Protein AF-A0AAD7N1A1-F1 (afdb_monomer)

Organism: NCBI:txid1033252

Structure (mmCIF, N/CA/C/O backbone):
data_AF-A0AAD7N1A1-F1
#
_entry.id   AF-A0AAD7N1A1-F1
#
loop_
_atom_site.group_PDB
_atom_site.id
_atom_site.type_symbol
_atom_site.label_atom_id
_atom_site.label_alt_id
_atom_site.label_comp_id
_atom_site.label_asym_id
_atom_site.label_entity_id
_atom_site.label_seq_id
_atom_site.pdbx_PDB_ins_code
_atom_site.Cartn_x
_atom_site.Cartn_y
_atom_site.Cartn_z
_atom_site.occupancy
_atom_site.B_iso_or_equiv
_atom_site.auth_seq_id
_atom_site.auth_comp_id
_atom_site.auth_asym_id
_atom_site.auth_atom_id
_atom_site.pdbx_PDB_model_num
ATOM 1 N N . MET A 1 1 ? 34.973 -18.128 -6.294 1.00 37.12 1 MET A N 1
ATOM 2 C CA . MET A 1 1 ? 34.091 -17.312 -7.157 1.00 37.12 1 MET A CA 1
ATOM 3 C C . MET A 1 1 ? 32.644 -17.661 -6.846 1.00 37.12 1 MET A C 1
ATOM 5 O O . MET A 1 1 ? 32.194 -18.748 -7.180 1.00 37.12 1 MET A O 1
ATOM 9 N N . THR A 1 2 ? 31.940 -16.803 -6.115 1.00 32.69 2 THR A N 1
ATOM 10 C CA . THR A 1 2 ? 30.536 -17.004 -5.730 1.00 32.69 2 THR A CA 1
ATOM 11 C C . THR A 1 2 ? 29.623 -16.558 -6.872 1.00 32.69 2 THR A C 1
ATOM 13 O O . THR A 1 2 ? 29.600 -15.389 -7.247 1.00 32.69 2 THR A O 1
ATOM 16 N N . ARG A 1 3 ? 28.884 -17.503 -7.465 1.00 35.78 3 ARG A N 1
ATOM 17 C CA . ARG A 1 3 ? 27.949 -17.246 -8.569 1.00 35.78 3 ARG A CA 1
ATOM 18 C C . ARG A 1 3 ? 26.762 -16.434 -8.034 1.00 35.78 3 ARG A C 1
ATOM 20 O O . ARG A 1 3 ? 25.975 -16.950 -7.243 1.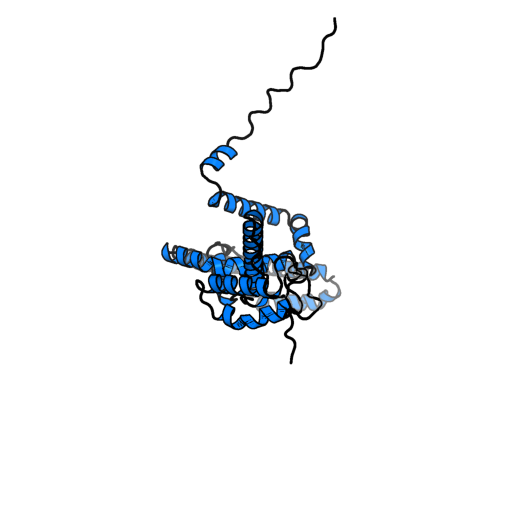00 35.78 3 ARG A O 1
ATOM 27 N N . ALA A 1 4 ? 26.651 -15.166 -8.429 1.00 43.09 4 ALA A N 1
ATOM 28 C CA . ALA A 1 4 ? 25.532 -14.308 -8.047 1.00 43.09 4 ALA A CA 1
ATOM 29 C C . ALA A 1 4 ? 24.197 -14.945 -8.482 1.00 43.09 4 ALA A C 1
ATOM 31 O O . ALA A 1 4 ? 24.043 -15.356 -9.637 1.00 43.09 4 ALA A O 1
ATOM 32 N N . LYS A 1 5 ? 23.236 -15.056 -7.553 1.00 43.16 5 LYS A N 1
ATOM 33 C CA . LYS A 1 5 ? 21.883 -15.549 -7.852 1.00 43.16 5 LYS A CA 1
ATOM 34 C C . LYS A 1 5 ? 21.223 -14.605 -8.863 1.00 43.16 5 LYS A C 1
ATOM 36 O O . LYS A 1 5 ? 21.176 -13.397 -8.648 1.00 43.16 5 LYS A O 1
ATOM 41 N N . LYS A 1 6 ? 20.746 -15.159 -9.981 1.00 53.53 6 LYS A N 1
ATOM 42 C CA . LYS A 1 6 ? 20.049 -14.412 -11.035 1.00 53.53 6 LYS A CA 1
ATOM 43 C C . LYS A 1 6 ? 18.627 -14.092 -10.553 1.00 53.53 6 LYS A C 1
ATOM 45 O O . LYS A 1 6 ? 17.808 -14.999 -10.478 1.00 53.53 6 LYS A O 1
ATOM 50 N N . ASN A 1 7 ? 18.342 -12.824 -10.257 1.00 50.97 7 ASN A N 1
ATOM 51 C CA . ASN A 1 7 ? 16.975 -12.314 -10.100 1.00 50.97 7 ASN A CA 1
ATOM 52 C C . ASN A 1 7 ? 16.366 -12.130 -11.496 1.00 50.97 7 ASN A C 1
ATOM 54 O O . ASN A 1 7 ? 16.382 -11.030 -12.038 1.00 50.97 7 ASN A O 1
ATOM 58 N N . ILE A 1 8 ? 15.930 -13.219 -12.122 1.00 55.84 8 ILE A N 1
ATOM 59 C CA . ILE A 1 8 ? 15.095 -13.155 -13.325 1.00 55.84 8 ILE A CA 1
ATOM 60 C C . ILE A 1 8 ? 13.692 -13.562 -12.867 1.00 55.84 8 ILE A C 1
ATOM 62 O O . ILE A 1 8 ? 13.585 -14.619 -12.237 1.00 55.84 8 ILE A O 1
ATOM 66 N N . PRO A 1 9 ? 12.650 -12.751 -13.125 1.00 52.12 9 PRO A N 1
ATOM 67 C CA . PRO A 1 9 ? 11.276 -13.114 -12.802 1.00 52.12 9 PRO A CA 1
ATOM 68 C C . PRO A 1 9 ? 10.938 -14.514 -13.343 1.00 52.12 9 PRO A C 1
ATOM 70 O O . PRO A 1 9 ? 11.385 -14.861 -14.445 1.00 52.12 9 PRO A O 1
ATOM 73 N N . PRO A 1 10 ? 10.181 -15.337 -12.600 1.00 46.78 10 PRO A N 1
ATOM 74 C CA . PRO A 1 10 ? 9.786 -16.657 -13.073 1.00 46.78 10 PRO A CA 1
ATOM 75 C C . PRO A 1 10 ? 9.062 -16.543 -14.428 1.00 46.78 10 PRO A C 1
ATOM 77 O O . PRO A 1 10 ? 8.081 -15.820 -14.549 1.00 46.78 10 PRO A O 1
ATOM 80 N N . GLY A 1 11 ? 9.559 -17.237 -15.459 1.00 58.97 11 GLY A N 1
ATOM 81 C CA . GLY A 1 11 ? 8.874 -17.396 -16.753 1.00 58.97 11 GLY A CA 1
ATOM 82 C C . GLY A 1 11 ? 9.490 -16.673 -17.958 1.00 58.97 11 GLY A C 1
ATOM 83 O O . GLY A 1 11 ? 9.360 -17.174 -19.076 1.00 58.97 11 GLY A O 1
ATOM 84 N N . GLN A 1 12 ? 10.226 -15.568 -17.784 1.00 66.75 12 GLN A N 1
ATOM 85 C CA . GLN A 1 12 ? 10.838 -14.877 -18.927 1.00 66.75 12 GLN A CA 1
ATOM 86 C C . GLN A 1 12 ? 12.220 -15.463 -19.255 1.00 66.75 12 GLN A C 1
ATOM 88 O O . GLN A 1 12 ? 13.179 -15.333 -18.491 1.00 66.75 12 GLN A O 1
ATOM 93 N N . LYS A 1 13 ? 12.344 -16.120 -20.415 1.00 78.56 13 LYS A N 1
ATOM 94 C CA . LYS A 1 13 ? 13.646 -16.584 -20.917 1.00 78.56 13 LYS A CA 1
ATOM 95 C C . LYS A 1 13 ? 14.487 -15.365 -21.302 1.00 78.56 13 LYS A C 1
ATOM 97 O O . LYS A 1 13 ? 14.040 -14.524 -22.074 1.00 78.56 13 LYS A O 1
ATOM 102 N N . SER A 1 14 ? 15.696 -15.265 -20.752 1.00 85.00 14 SER A N 1
ATOM 103 C CA . SER A 1 14 ? 16.628 -14.192 -21.110 1.00 85.00 14 SER A CA 1
ATOM 104 C C . SER A 1 14 ? 17.033 -14.317 -22.580 1.00 85.00 14 SER A C 1
ATOM 106 O O . SER A 1 14 ? 17.410 -15.405 -23.010 1.00 85.00 14 SER A O 1
ATOM 108 N N . ASP A 1 15 ? 16.996 -13.204 -23.320 1.00 87.88 15 ASP A N 1
ATOM 109 C CA . ASP A 1 15 ? 17.440 -13.142 -24.722 1.00 87.88 15 ASP A CA 1
ATOM 110 C C . ASP A 1 15 ? 18.911 -13.539 -24.900 1.00 87.88 15 ASP A C 1
ATOM 112 O O . ASP A 1 15 ? 19.291 -13.994 -25.973 1.00 87.88 15 ASP A O 1
ATOM 116 N N . PHE A 1 16 ? 19.729 -13.374 -23.857 1.00 92.62 16 PHE A N 1
ATOM 117 C CA . PHE A 1 16 ? 21.147 -13.713 -23.866 1.00 92.62 16 PHE A CA 1
ATOM 118 C C . PHE A 1 16 ? 21.437 -14.721 -22.757 1.00 92.62 16 PHE A C 1
ATOM 120 O O . PHE A 1 16 ? 21.180 -14.471 -21.574 1.00 92.62 16 PHE A O 1
ATOM 127 N N . THR A 1 17 ? 21.993 -15.871 -23.131 1.00 90.62 17 THR A N 1
ATOM 128 C CA . THR A 1 17 ? 22.393 -16.927 -22.193 1.00 90.62 17 THR A CA 1
ATOM 129 C C . THR A 1 17 ? 23.857 -17.322 -22.414 1.00 90.62 17 THR A C 1
ATOM 131 O O . THR A 1 17 ? 24.508 -16.788 -23.310 1.00 90.62 17 THR A O 1
ATOM 134 N N . GLY A 1 18 ? 24.396 -18.179 -21.539 1.00 90.69 18 GLY A N 1
ATOM 135 C CA . GLY A 1 18 ? 25.755 -18.722 -21.660 1.00 90.69 18 GLY A CA 1
ATOM 136 C C . GLY A 1 18 ? 26.854 -17.665 -21.828 1.00 90.69 18 GLY A C 1
ATOM 137 O O . GLY A 1 18 ? 26.857 -16.655 -21.123 1.00 90.69 18 GLY A O 1
ATOM 138 N N . GLU A 1 19 ? 27.762 -17.909 -22.776 1.00 91.06 19 GLU A N 1
ATOM 139 C CA . GLU A 1 19 ? 28.934 -17.065 -23.052 1.00 91.06 19 GLU A CA 1
ATOM 140 C C . GLU A 1 19 ? 28.540 -15.645 -23.479 1.00 91.06 19 GLU A C 1
ATOM 142 O O . GLU A 1 19 ? 29.168 -14.679 -23.058 1.00 91.06 19 GLU A O 1
ATOM 147 N N . LYS A 1 20 ? 27.463 -15.486 -24.264 1.00 92.25 20 LYS A N 1
ATOM 148 C CA . LYS A 1 20 ? 26.976 -14.159 -24.682 1.00 92.25 20 LYS A CA 1
ATOM 149 C C . LYS A 1 20 ? 26.615 -13.301 -23.473 1.00 92.25 20 LYS A C 1
ATOM 151 O O . LYS A 1 20 ? 26.949 -12.122 -23.433 1.00 92.25 20 LYS A O 1
ATOM 156 N N . ALA A 1 21 ? 25.952 -13.891 -22.478 1.00 93.19 21 ALA A N 1
ATOM 157 C CA . ALA A 1 21 ? 25.613 -13.188 -21.245 1.00 93.19 21 ALA A CA 1
ATOM 158 C C . ALA A 1 21 ? 26.865 -12.817 -20.432 1.00 93.19 21 ALA A C 1
ATOM 160 O O . ALA A 1 21 ? 26.922 -11.720 -19.889 1.00 93.19 21 ALA A O 1
ATOM 161 N N . GLU A 1 22 ? 27.867 -13.696 -20.370 1.00 92.75 22 GLU A N 1
ATOM 162 C CA . GLU A 1 22 ? 29.140 -13.427 -19.680 1.00 92.75 22 GLU A CA 1
ATOM 163 C C . GLU A 1 22 ? 29.957 -12.336 -20.386 1.00 92.75 22 GLU A C 1
ATOM 165 O O . GLU A 1 22 ? 30.517 -11.452 -19.739 1.00 92.75 22 GLU A O 1
ATOM 170 N N . TRP A 1 23 ? 29.961 -12.339 -21.720 1.00 94.31 23 TRP A N 1
ATOM 171 C CA . TRP A 1 23 ? 30.579 -11.294 -22.528 1.00 94.31 23 TRP A CA 1
ATOM 172 C C . TRP A 1 23 ? 29.895 -9.945 -22.307 1.00 94.31 23 TRP A C 1
ATOM 174 O O . TRP A 1 23 ? 30.571 -8.951 -22.058 1.00 94.31 23 TRP A O 1
ATOM 184 N N . LEU A 1 24 ? 28.560 -9.904 -22.305 1.00 95.56 24 LEU A N 1
ATOM 185 C CA . LEU A 1 24 ? 27.804 -8.695 -21.968 1.00 95.56 24 LEU A CA 1
ATOM 186 C C . LEU A 1 24 ? 28.043 -8.246 -20.517 1.00 95.56 24 LEU A C 1
ATOM 188 O O . LEU A 1 24 ? 28.166 -7.048 -20.255 1.00 95.56 24 LEU A O 1
ATOM 192 N N . ASP A 1 25 ? 28.181 -9.177 -19.572 1.00 95.00 25 ASP A N 1
ATOM 193 C CA . ASP A 1 25 ? 28.513 -8.854 -18.179 1.00 95.00 25 ASP A CA 1
ATOM 194 C C . ASP A 1 25 ? 29.864 -8.103 -18.071 1.00 95.00 25 ASP A C 1
ATOM 196 O O . ASP A 1 25 ? 30.021 -7.279 -17.172 1.00 95.00 25 ASP A O 1
ATOM 200 N N . SER A 1 26 ? 30.801 -8.278 -19.016 1.00 95.81 26 SER A N 1
ATOM 201 C CA . SER A 1 26 ? 32.075 -7.535 -19.032 1.00 95.81 26 SER A CA 1
ATOM 202 C C . SER A 1 26 ? 31.946 -6.031 -19.326 1.00 95.81 26 SER A C 1
ATOM 204 O O . SER A 1 26 ? 32.815 -5.262 -18.927 1.00 95.81 26 SER A O 1
ATOM 206 N N . PHE A 1 27 ? 30.848 -5.588 -19.951 1.00 96.25 27 PHE A N 1
ATOM 207 C CA . PHE A 1 27 ? 30.575 -4.163 -20.223 1.00 96.25 27 PHE A CA 1
ATOM 208 C C . PHE A 1 27 ? 29.688 -3.515 -19.157 1.00 96.25 27 PHE A C 1
ATOM 210 O O . PHE A 1 27 ? 29.249 -2.374 -19.308 1.00 96.25 27 PHE A O 1
ATOM 217 N N . LYS A 1 28 ? 29.376 -4.245 -18.082 1.00 94.50 28 LYS A N 1
ATOM 218 C CA . LYS A 1 28 ? 28.485 -3.776 -17.021 1.00 94.50 28 LYS A CA 1
ATOM 219 C C . LYS A 1 28 ? 28.925 -2.422 -16.464 1.00 94.50 28 LYS A C 1
ATOM 221 O O . LYS A 1 28 ? 28.092 -1.528 -16.356 1.00 94.50 28 LYS A O 1
ATOM 226 N N . ASP A 1 29 ? 30.197 -2.274 -16.108 1.00 93.81 29 ASP A N 1
ATOM 227 C CA . ASP A 1 29 ? 30.678 -1.059 -15.444 1.00 93.81 29 ASP A CA 1
ATOM 228 C C . ASP A 1 29 ? 30.671 0.146 -16.398 1.00 93.81 29 ASP A C 1
ATOM 230 O O . ASP A 1 29 ? 30.311 1.244 -15.984 1.00 93.81 29 ASP A O 1
ATOM 234 N N . THR A 1 30 ? 30.934 -0.073 -17.693 1.00 94.62 30 THR A N 1
ATOM 235 C CA . THR A 1 30 ? 30.772 0.944 -18.745 1.00 94.62 30 THR A CA 1
ATOM 236 C C . THR A 1 30 ? 29.324 1.422 -18.834 1.00 94.62 30 THR A C 1
ATOM 238 O O . THR A 1 30 ? 29.059 2.618 -18.774 1.00 94.62 30 THR A O 1
ATOM 241 N N . ILE A 1 31 ? 28.364 0.493 -18.902 1.00 94.31 31 ILE A N 1
ATOM 242 C CA . ILE A 1 31 ? 26.939 0.832 -19.019 1.00 94.31 31 ILE A CA 1
ATOM 243 C C . ILE A 1 31 ? 26.389 1.494 -17.753 1.00 94.31 31 ILE A C 1
ATOM 245 O O . ILE A 1 31 ? 25.536 2.373 -17.849 1.00 94.31 31 ILE A O 1
ATOM 249 N N . LEU A 1 32 ? 26.844 1.079 -16.570 1.00 88.56 32 LEU A N 1
ATOM 250 C CA . LEU A 1 32 ? 26.414 1.681 -15.305 1.00 88.56 32 LEU A CA 1
ATOM 251 C C . LEU A 1 32 ? 27.074 3.038 -15.030 1.00 88.56 32 LEU A C 1
ATOM 253 O O . LEU A 1 32 ? 26.495 3.831 -14.290 1.00 88.56 32 LEU A O 1
ATOM 257 N N . GLY A 1 33 ? 28.257 3.291 -15.594 1.00 89.81 33 GLY A N 1
ATOM 258 C CA . GLY A 1 33 ? 28.965 4.566 -15.482 1.00 89.81 33 GLY A CA 1
ATOM 259 C C . GLY A 1 33 ? 28.542 5.618 -16.510 1.00 89.81 33 GLY A C 1
ATOM 260 O O . GLY A 1 33 ? 28.747 6.803 -16.263 1.00 89.81 33 GLY A O 1
ATOM 261 N N . ALA A 1 34 ? 27.948 5.209 -17.635 1.00 91.75 34 ALA A N 1
ATOM 262 C CA . ALA A 1 34 ? 27.549 6.112 -18.711 1.00 91.75 34 ALA A CA 1
ATOM 263 C C . ALA A 1 34 ? 26.391 7.044 -18.310 1.00 91.75 34 ALA A C 1
ATOM 265 O O . ALA A 1 34 ? 25.398 6.621 -17.705 1.00 91.75 34 ALA A O 1
ATOM 266 N N . GLY A 1 35 ? 26.484 8.313 -18.717 1.00 87.75 35 GLY A N 1
ATOM 267 C CA . GLY A 1 35 ? 25.387 9.272 -18.590 1.00 87.75 35 GLY A CA 1
ATOM 268 C C . GLY A 1 35 ? 24.168 8.904 -19.449 1.00 87.75 35 GLY A C 1
ATOM 269 O O . GLY A 1 35 ? 24.235 8.060 -20.347 1.00 87.75 35 GLY A O 1
ATOM 270 N N . ARG A 1 36 ? 23.025 9.570 -19.209 1.00 81.00 36 ARG A N 1
ATOM 271 C CA . ARG A 1 36 ? 21.768 9.326 -19.952 1.00 81.00 36 ARG A CA 1
ATOM 272 C C . ARG A 1 36 ? 21.941 9.509 -21.468 1.00 81.00 36 ARG A C 1
ATOM 274 O O . ARG A 1 36 ? 21.336 8.756 -22.228 1.00 81.00 36 ARG A O 1
ATOM 281 N N . ASP A 1 37 ? 22.780 10.452 -21.889 1.00 85.81 37 ASP A N 1
ATOM 282 C CA . ASP A 1 37 ? 23.014 10.751 -23.308 1.00 85.81 37 ASP A CA 1
ATOM 283 C C . ASP A 1 37 ? 24.040 9.801 -23.948 1.00 85.81 37 ASP A C 1
ATOM 285 O O . ASP A 1 37 ? 23.905 9.404 -25.107 1.00 85.81 37 ASP A O 1
ATOM 289 N N . GLU A 1 38 ? 25.024 9.354 -23.168 1.00 92.81 38 GLU A N 1
ATOM 290 C CA . GLU A 1 38 ? 26.120 8.486 -23.613 1.00 92.81 38 GLU A CA 1
ATOM 291 C C . GLU A 1 38 ? 25.685 7.023 -23.739 1.00 92.81 38 GLU A C 1
ATOM 293 O O . GLU A 1 38 ? 26.133 6.310 -24.637 1.00 92.81 38 GLU A O 1
ATOM 298 N N . ILE A 1 39 ? 24.740 6.575 -22.903 1.00 92.19 39 ILE A N 1
ATOM 299 C CA . ILE A 1 39 ? 24.310 5.170 -22.853 1.00 92.19 39 ILE A CA 1
ATOM 300 C C . ILE A 1 39 ? 23.807 4.654 -24.212 1.00 92.19 39 ILE A C 1
ATOM 302 O O . ILE A 1 39 ? 23.931 3.472 -24.535 1.00 92.19 39 ILE A O 1
ATOM 306 N N . ARG A 1 40 ? 23.249 5.540 -25.050 1.00 92.25 40 ARG A N 1
ATOM 307 C CA . ARG A 1 40 ? 22.789 5.192 -26.400 1.00 92.25 40 ARG A CA 1
ATOM 308 C C . ARG A 1 40 ? 23.956 4.908 -27.347 1.00 92.25 40 ARG A C 1
ATOM 310 O O . ARG A 1 40 ? 23.839 4.006 -28.185 1.00 92.25 40 ARG A O 1
ATOM 317 N N . ALA A 1 41 ? 25.042 5.670 -27.235 1.00 94.62 41 ALA A N 1
ATOM 318 C CA . ALA A 1 41 ? 26.260 5.444 -28.003 1.00 94.62 41 ALA A CA 1
ATOM 319 C C . ALA A 1 41 ? 26.918 4.128 -27.570 1.00 94.62 41 ALA A C 1
ATOM 321 O O . ALA A 1 41 ? 27.221 3.299 -28.426 1.00 94.62 41 ALA A O 1
ATOM 322 N N . GLU A 1 42 ? 26.984 3.870 -26.263 1.00 95.81 42 GLU A N 1
ATOM 323 C CA . GLU A 1 42 ? 27.524 2.622 -25.712 1.00 95.81 42 GLU A CA 1
ATOM 324 C C . GLU A 1 42 ? 26.759 1.385 -26.196 1.00 95.81 42 GLU A C 1
ATOM 326 O O . GLU A 1 42 ? 27.358 0.428 -26.683 1.00 95.81 42 GLU A O 1
ATOM 331 N N . TYR A 1 43 ? 25.419 1.401 -26.178 1.00 95.56 43 TYR A N 1
ATOM 332 C CA . TYR A 1 43 ? 24.654 0.279 -26.738 1.00 95.56 43 TYR A CA 1
ATOM 333 C C . TYR A 1 43 ? 24.900 0.075 -28.235 1.00 95.56 43 TYR A C 1
ATOM 335 O O . TYR A 1 43 ? 24.799 -1.050 -28.722 1.00 95.56 43 TYR A O 1
ATOM 343 N N . THR A 1 44 ? 25.198 1.148 -28.969 1.00 95.12 44 THR A N 1
ATOM 344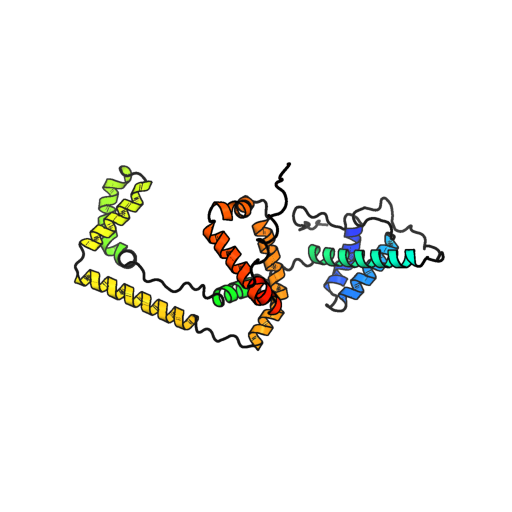 C CA . THR A 1 44 ? 25.520 1.062 -30.397 1.00 95.12 44 THR A CA 1
ATOM 345 C C . THR A 1 44 ? 26.900 0.433 -30.601 1.00 95.12 44 THR A C 1
ATOM 347 O O . THR A 1 44 ? 27.034 -0.459 -31.438 1.00 95.12 44 THR A O 1
ATOM 350 N N . ASP A 1 45 ? 27.899 0.819 -29.803 1.00 96.12 45 ASP A N 1
ATOM 351 C CA . ASP A 1 45 ? 29.234 0.213 -29.838 1.00 96.12 45 ASP A CA 1
ATOM 352 C C . ASP A 1 45 ? 29.196 -1.273 -29.450 1.00 96.12 45 ASP A C 1
ATOM 354 O O . ASP A 1 45 ? 29.683 -2.127 -30.193 1.00 96.12 45 ASP A O 1
ATOM 358 N N . ILE A 1 46 ? 28.517 -1.615 -28.350 1.00 95.81 46 ILE A N 1
ATOM 359 C CA . ILE A 1 46 ? 28.352 -3.009 -27.913 1.00 95.81 46 ILE A CA 1
ATOM 360 C C . ILE A 1 46 ? 27.625 -3.830 -28.980 1.00 95.81 46 ILE A C 1
ATOM 362 O O . ILE A 1 46 ? 28.045 -4.950 -29.267 1.00 95.81 46 ILE A O 1
ATOM 366 N N . ALA A 1 47 ? 26.577 -3.292 -29.614 1.00 95.31 47 ALA A N 1
ATOM 367 C CA . ALA A 1 47 ? 25.885 -3.980 -30.704 1.00 95.31 47 ALA A CA 1
ATOM 368 C C . ALA A 1 47 ? 26.822 -4.258 -31.892 1.00 95.31 47 ALA A C 1
ATOM 370 O O . ALA A 1 47 ? 26.816 -5.366 -32.431 1.00 95.31 47 ALA A O 1
ATOM 371 N N . ASN A 1 48 ? 27.670 -3.296 -32.270 1.00 93.56 48 ASN A N 1
ATOM 372 C CA . ASN A 1 48 ? 28.654 -3.484 -33.337 1.00 93.56 48 ASN A CA 1
ATOM 373 C C . ASN A 1 48 ? 29.683 -4.563 -32.973 1.00 93.56 48 ASN A C 1
ATOM 375 O O . ASN A 1 48 ? 29.944 -5.458 -33.775 1.00 93.56 48 ASN A O 1
ATOM 379 N N . ARG A 1 49 ? 30.225 -4.533 -31.749 1.00 94.31 49 ARG A N 1
ATOM 380 C CA . ARG A 1 49 ? 31.173 -5.551 -31.262 1.00 94.31 49 ARG A CA 1
ATOM 381 C C . ARG A 1 49 ? 30.541 -6.935 -31.157 1.00 94.31 49 ARG A C 1
ATOM 383 O O . ARG A 1 49 ? 31.192 -7.927 -31.471 1.00 94.31 49 ARG A O 1
ATOM 390 N N . PHE A 1 50 ? 29.276 -7.006 -30.752 1.00 93.44 50 PHE A N 1
ATOM 391 C CA . PHE A 1 50 ? 28.528 -8.255 -30.679 1.00 93.44 50 PHE A CA 1
ATOM 392 C C . PHE A 1 50 ? 28.381 -8.872 -32.071 1.00 93.44 50 PHE A C 1
ATOM 394 O O . PHE A 1 50 ? 28.675 -10.047 -32.252 1.00 93.44 50 PHE A O 1
ATOM 401 N N . VAL A 1 51 ? 27.992 -8.074 -33.067 1.00 92.00 51 VAL A N 1
ATOM 402 C CA . VAL A 1 51 ? 27.889 -8.516 -34.465 1.00 92.00 51 VAL A CA 1
ATOM 403 C C . VAL A 1 51 ? 29.248 -8.937 -35.027 1.00 92.00 51 VAL A C 1
ATOM 405 O O . VAL A 1 51 ? 29.327 -9.929 -35.743 1.00 92.00 51 VAL A O 1
ATOM 408 N N . LEU A 1 52 ? 30.328 -8.227 -34.689 1.00 89.19 52 LEU A N 1
ATOM 409 C CA . LEU A 1 52 ? 31.682 -8.617 -35.096 1.00 89.19 52 LEU A CA 1
ATOM 410 C C . LEU A 1 52 ? 32.098 -9.967 -34.495 1.00 89.19 52 LEU A C 1
ATOM 412 O O . LEU A 1 52 ? 32.729 -10.767 -35.178 1.00 89.19 52 LEU A O 1
ATOM 416 N N . ARG A 1 53 ? 31.734 -10.231 -33.235 1.00 89.38 53 ARG A N 1
ATOM 417 C CA . ARG A 1 53 ? 32.090 -11.469 -32.527 1.00 89.38 53 ARG A CA 1
ATOM 418 C C . ARG A 1 53 ? 31.217 -12.660 -32.926 1.00 89.38 53 ARG A C 1
ATOM 420 O O . ARG A 1 53 ? 31.727 -13.762 -33.084 1.00 89.38 53 ARG A O 1
ATOM 427 N N . TYR A 1 54 ? 29.911 -12.453 -33.070 1.00 89.44 54 TYR A N 1
ATOM 428 C CA . TYR A 1 54 ? 28.922 -13.530 -33.204 1.00 89.44 54 TYR A CA 1
ATOM 429 C C . TYR A 1 54 ? 28.251 -13.606 -34.584 1.00 89.44 54 TYR A C 1
ATOM 431 O O . TYR A 1 54 ? 27.531 -14.566 -34.851 1.00 89.44 54 TYR A O 1
ATOM 439 N N . GLY A 1 55 ? 28.489 -12.633 -35.466 1.00 89.94 55 GLY A N 1
ATOM 440 C CA . GLY A 1 55 ? 27.857 -12.539 -36.783 1.00 89.94 55 GLY A CA 1
ATOM 441 C C . GLY A 1 55 ? 26.449 -11.932 -36.755 1.00 89.94 55 GLY A C 1
ATOM 442 O O . GLY A 1 55 ? 25.915 -11.582 -35.701 1.00 89.94 55 GLY A O 1
ATOM 443 N N . TYR A 1 56 ? 25.847 -11.791 -37.941 1.00 89.06 56 TYR A N 1
ATOM 444 C CA . TYR A 1 56 ? 24.476 -11.279 -38.109 1.00 89.06 56 TYR A CA 1
ATOM 445 C C . TYR A 1 56 ? 23.408 -12.373 -37.993 1.00 89.06 56 TYR A C 1
ATOM 447 O O . TYR A 1 56 ? 22.279 -12.077 -37.615 1.00 89.06 56 TYR A O 1
ATOM 455 N N . ASP A 1 57 ? 23.756 -13.621 -38.316 1.00 86.25 57 ASP A N 1
ATOM 456 C CA . ASP A 1 57 ? 22.770 -14.685 -38.547 1.00 86.25 57 ASP A CA 1
ATOM 457 C C . ASP A 1 57 ? 22.519 -15.572 -37.321 1.00 86.25 57 ASP A C 1
ATOM 459 O O . ASP A 1 57 ? 21.606 -16.395 -37.327 1.00 86.25 57 ASP A O 1
ATOM 463 N N . LEU A 1 58 ? 23.307 -15.414 -36.254 1.00 83.75 58 LEU A N 1
ATOM 464 C CA . LEU A 1 58 ? 23.163 -16.229 -35.056 1.00 83.75 58 LEU A CA 1
ATOM 465 C C . LEU A 1 58 ? 22.010 -15.709 -34.176 1.00 83.75 58 LEU A C 1
ATOM 467 O O . LEU A 1 58 ? 22.093 -14.578 -33.681 1.00 83.75 58 LEU A O 1
ATOM 471 N N . PRO A 1 59 ? 20.978 -16.525 -33.881 1.00 84.25 59 PRO A N 1
ATOM 472 C CA . PRO A 1 59 ? 19.897 -16.121 -32.989 1.00 84.25 59 PRO A CA 1
ATOM 473 C C . PRO A 1 59 ? 20.420 -15.707 -31.609 1.00 84.25 59 PRO A C 1
ATOM 475 O O . PRO A 1 59 ? 21.367 -16.288 -31.075 1.00 84.25 59 PRO A O 1
ATOM 478 N N . PHE A 1 60 ? 19.801 -14.694 -30.998 1.00 84.00 60 PHE A N 1
ATOM 479 C CA . PHE A 1 60 ? 20.285 -14.119 -29.735 1.00 84.00 60 PHE A CA 1
ATOM 480 C C . PHE A 1 60 ? 20.353 -15.147 -28.592 1.00 84.00 60 PHE A C 1
ATOM 482 O O . PHE A 1 60 ? 21.338 -15.158 -27.852 1.00 84.00 60 PHE A O 1
ATOM 489 N N . SER A 1 61 ? 19.369 -16.053 -28.530 1.00 83.38 61 SER A N 1
ATOM 490 C CA . SER A 1 61 ? 19.228 -17.097 -27.507 1.00 83.38 61 SER A CA 1
ATOM 491 C C . SER A 1 61 ? 20.262 -18.213 -27.594 1.00 83.38 61 SER A C 1
ATOM 493 O O . SER A 1 61 ? 20.522 -18.879 -26.588 1.00 83.38 61 SER A O 1
ATOM 495 N N . ASP A 1 62 ? 20.830 -18.429 -28.778 1.00 85.81 62 ASP A N 1
ATOM 496 C CA . ASP A 1 62 ? 21.589 -19.636 -29.076 1.00 85.81 62 ASP A CA 1
ATOM 497 C C . ASP A 1 62 ? 23.048 -19.452 -28.668 1.00 85.81 62 ASP A C 1
ATOM 499 O O . ASP A 1 62 ? 23.656 -18.405 -28.908 1.00 85.81 62 ASP A O 1
ATOM 503 N N . ASN A 1 63 ? 23.623 -20.469 -28.033 1.00 81.12 63 ASN A N 1
ATOM 504 C CA . ASN A 1 63 ? 25.036 -20.455 -27.672 1.00 81.12 63 ASN A CA 1
ATOM 505 C C . ASN A 1 63 ? 25.875 -20.912 -28.865 1.00 81.12 63 ASN A C 1
ATOM 507 O O . ASN A 1 63 ? 25.500 -21.850 -29.567 1.00 81.12 63 ASN A O 1
ATOM 511 N N . VAL A 1 64 ? 27.018 -20.260 -29.080 1.00 77.75 64 VAL A N 1
ATOM 512 C CA . VAL A 1 64 ? 27.995 -20.728 -30.066 1.00 77.75 64 VAL A CA 1
ATOM 513 C C . VAL A 1 64 ? 28.603 -22.026 -29.545 1.00 77.75 64 VAL A C 1
ATOM 515 O O . VAL A 1 64 ? 29.048 -22.094 -28.401 1.00 77.75 64 VAL A O 1
ATOM 518 N N . VAL A 1 65 ? 28.612 -23.065 -30.375 1.00 74.25 65 VAL A N 1
ATOM 519 C CA . VAL A 1 65 ? 29.351 -24.299 -30.093 1.00 74.25 65 VAL A CA 1
ATOM 520 C C . VAL A 1 65 ? 30.727 -24.156 -30.742 1.00 74.25 65 VAL A C 1
ATOM 522 O O . VAL A 1 65 ? 30.896 -24.483 -31.911 1.00 74.25 65 VAL A O 1
ATOM 525 N N . GLY A 1 66 ? 31.694 -23.602 -30.006 1.00 70.06 66 GLY A N 1
ATOM 526 C CA . GLY A 1 66 ? 33.068 -23.390 -30.480 1.00 70.06 66 GLY A CA 1
ATOM 527 C C . GLY A 1 66 ? 33.625 -22.016 -30.110 1.00 70.06 66 GLY A C 1
ATOM 528 O O . GLY A 1 66 ? 32.870 -21.134 -29.714 1.00 70.06 66 GLY A O 1
ATOM 529 N N . ASP A 1 67 ? 34.944 -21.848 -30.220 1.00 65.69 67 ASP A N 1
ATOM 530 C CA . ASP A 1 67 ? 35.625 -20.583 -29.928 1.00 65.69 67 ASP A CA 1
ATOM 531 C C . ASP A 1 67 ? 35.251 -19.516 -30.984 1.00 65.69 67 ASP A C 1
ATOM 533 O O . ASP A 1 67 ? 35.608 -19.663 -32.158 1.00 65.69 67 ASP A O 1
ATOM 537 N N . PRO A 1 68 ? 34.528 -18.442 -30.611 1.00 62.72 68 PRO A N 1
ATOM 538 C CA . PRO A 1 68 ? 34.077 -17.415 -31.549 1.00 62.72 68 PRO A CA 1
ATOM 539 C C . PRO A 1 68 ? 35.210 -16.511 -32.062 1.00 62.72 68 PRO A C 1
ATOM 541 O O . PRO A 1 68 ? 34.967 -15.664 -32.920 1.00 62.72 68 PRO A O 1
ATOM 544 N N . THR A 1 69 ? 36.450 -16.668 -31.580 1.00 59.78 69 THR A N 1
ATOM 545 C CA . THR A 1 69 ? 37.607 -15.885 -32.057 1.00 59.78 69 THR A CA 1
ATOM 546 C C . THR A 1 69 ? 38.018 -16.185 -33.505 1.00 59.78 69 THR A C 1
ATOM 548 O O . THR A 1 69 ? 38.884 -15.499 -34.046 1.00 59.78 69 THR A O 1
ATOM 551 N N . LEU A 1 70 ? 37.378 -17.158 -34.162 1.00 55.78 70 LEU A N 1
ATOM 552 C CA . LEU A 1 70 ? 37.752 -17.665 -35.485 1.00 55.78 70 LEU A CA 1
ATOM 553 C C . LEU A 1 70 ? 36.802 -17.280 -36.626 1.00 55.78 70 LEU A C 1
ATOM 555 O O . LEU A 1 70 ? 36.806 -17.953 -37.654 1.00 55.78 70 LEU A O 1
ATOM 559 N N . ASN A 1 71 ? 36.011 -16.210 -36.512 1.00 58.16 71 ASN A N 1
ATOM 560 C CA . ASN A 1 71 ? 35.366 -15.668 -37.710 1.00 58.16 71 ASN A CA 1
ATOM 561 C C . ASN A 1 71 ? 36.390 -14.828 -38.491 1.00 58.16 71 ASN A C 1
ATOM 563 O O . ASN A 1 71 ? 36.767 -13.750 -38.021 1.00 58.16 71 ASN A O 1
ATOM 567 N N . PRO A 1 72 ? 36.879 -15.295 -39.659 1.00 58.38 72 PRO A N 1
ATOM 568 C CA . PRO A 1 72 ? 37.797 -14.506 -40.464 1.00 58.38 72 PRO A CA 1
ATOM 569 C C . PRO A 1 72 ? 37.124 -13.181 -40.848 1.00 58.38 72 PRO A C 1
ATOM 571 O O . PRO A 1 72 ? 35.906 -13.157 -41.061 1.00 58.38 72 PRO A O 1
ATOM 574 N N . PRO A 1 73 ? 37.883 -12.074 -40.946 1.00 59.91 73 PRO A N 1
ATOM 575 C CA . PRO A 1 73 ? 37.341 -10.806 -41.409 1.00 59.91 73 PRO A CA 1
ATOM 576 C C . PRO A 1 73 ? 36.660 -11.036 -42.757 1.00 59.91 73 PRO A C 1
ATOM 578 O O . PRO A 1 73 ? 37.301 -11.440 -43.728 1.00 59.91 73 PRO A O 1
ATOM 581 N N . VAL A 1 74 ? 35.342 -10.834 -42.793 1.00 61.75 74 VAL A N 1
ATOM 582 C CA . VAL A 1 74 ? 34.546 -10.995 -44.008 1.00 61.75 74 VAL A CA 1
ATOM 583 C C . VAL A 1 74 ? 35.101 -10.017 -45.036 1.00 61.75 74 VAL A C 1
ATOM 585 O O . VAL A 1 74 ? 34.999 -8.801 -44.868 1.00 61.75 74 VAL A O 1
ATOM 588 N N . ILE A 1 75 ? 35.732 -10.555 -46.080 1.00 60.50 75 ILE A N 1
ATOM 589 C CA . ILE A 1 75 ? 36.205 -9.783 -47.228 1.00 60.50 75 ILE A CA 1
ATOM 590 C C . ILE A 1 75 ? 34.991 -9.010 -47.766 1.00 60.50 75 ILE A C 1
ATOM 592 O O . ILE A 1 75 ? 33.928 -9.620 -47.917 1.00 60.50 75 ILE A O 1
ATOM 596 N N . PRO A 1 76 ? 35.096 -7.693 -48.020 1.00 61.88 76 PRO A N 1
ATOM 597 C CA . PRO A 1 76 ? 33.971 -6.875 -48.457 1.00 61.88 76 PRO A CA 1
ATOM 598 C C . PRO A 1 76 ? 33.526 -7.287 -49.865 1.00 61.88 76 PRO A C 1
ATOM 600 O O . PRO A 1 76 ? 33.932 -6.710 -50.869 1.00 61.88 76 PRO A O 1
ATOM 603 N N . VAL A 1 77 ? 32.675 -8.307 -49.940 1.00 73.75 77 VAL A N 1
ATOM 604 C CA . VAL A 1 77 ? 31.829 -8.563 -51.102 1.00 73.75 77 VAL A CA 1
ATOM 605 C C . VAL A 1 77 ? 30.850 -7.397 -51.189 1.00 73.75 77 VAL A C 1
ATOM 607 O O . VAL A 1 77 ? 30.344 -6.949 -50.158 1.00 73.75 77 VAL A O 1
ATOM 610 N N . ALA A 1 78 ? 30.613 -6.879 -52.397 1.00 79.00 78 ALA A N 1
ATOM 611 C CA . ALA A 1 78 ? 29.654 -5.804 -52.624 1.00 79.00 78 ALA A CA 1
ATOM 612 C C . ALA A 1 78 ? 28.300 -6.182 -52.001 1.00 79.00 78 ALA A C 1
ATOM 614 O O . ALA A 1 78 ? 27.613 -7.088 -52.467 1.00 79.00 78 ALA A O 1
ATOM 615 N N . VAL A 1 79 ? 27.966 -5.521 -50.892 1.00 83.56 79 VAL A N 1
ATOM 616 C CA . VAL A 1 79 ? 26.746 -5.776 -50.127 1.00 83.56 79 VAL A CA 1
ATOM 617 C C . VAL A 1 79 ? 25.590 -5.130 -50.881 1.00 83.56 79 VAL A C 1
ATOM 619 O O . VAL A 1 79 ? 25.634 -3.927 -51.144 1.00 83.56 79 VAL A O 1
ATOM 622 N N . THR A 1 80 ? 24.577 -5.917 -51.237 1.00 92.94 80 THR A N 1
ATOM 623 C CA . THR A 1 80 ? 23.347 -5.408 -51.856 1.00 92.94 80 THR A CA 1
ATOM 624 C C . THR A 1 80 ? 22.633 -4.443 -50.904 1.00 92.94 80 THR A C 1
ATOM 626 O O . THR A 1 80 ? 22.782 -4.545 -49.685 1.00 92.94 80 THR A O 1
ATOM 629 N N . GLU A 1 81 ? 21.849 -3.499 -51.431 1.00 93.56 81 GLU A N 1
ATOM 630 C CA . GLU A 1 81 ? 21.069 -2.577 -50.584 1.00 93.56 81 GLU A CA 1
ATOM 631 C C . GLU A 1 81 ? 20.121 -3.334 -49.640 1.00 93.56 81 GLU A C 1
ATOM 633 O O . GLU A 1 81 ? 20.015 -2.990 -48.467 1.00 93.56 81 GLU A O 1
ATOM 638 N N . GLU A 1 82 ? 19.539 -4.442 -50.105 1.00 91.88 82 GLU A N 1
ATOM 639 C CA . GLU A 1 82 ? 18.700 -5.327 -49.286 1.00 91.88 82 GLU A CA 1
ATOM 640 C C . GLU A 1 82 ? 19.449 -5.878 -48.062 1.00 91.88 82 GLU A C 1
ATOM 642 O O . GLU A 1 82 ? 18.932 -5.863 -46.944 1.00 91.88 82 GLU A O 1
ATOM 647 N N . GLU A 1 83 ? 20.699 -6.315 -48.240 1.00 90.62 83 GLU A N 1
ATOM 648 C CA . GLU A 1 83 ? 21.514 -6.824 -47.137 1.00 90.62 83 GLU A CA 1
ATOM 649 C C . GLU A 1 83 ? 21.942 -5.697 -46.184 1.00 90.62 83 GLU A C 1
ATOM 651 O O . GLU A 1 83 ? 22.069 -5.928 -44.981 1.00 90.62 83 GLU A O 1
ATOM 656 N N . LYS A 1 84 ? 22.120 -4.458 -46.668 1.00 91.56 84 LYS A N 1
ATOM 657 C CA . LYS A 1 84 ? 22.357 -3.303 -45.784 1.00 91.56 84 LYS A CA 1
ATOM 658 C C . LYS A 1 84 ? 21.147 -3.037 -44.894 1.00 91.56 84 LYS A C 1
ATOM 660 O O . LYS A 1 84 ? 21.318 -2.961 -43.678 1.00 91.56 84 LYS A O 1
ATOM 665 N N . THR A 1 85 ? 19.946 -2.979 -45.471 1.00 94.12 85 THR A N 1
ATOM 666 C CA . THR A 1 85 ? 18.700 -2.784 -44.715 1.00 94.12 85 THR A CA 1
ATOM 667 C C . THR A 1 85 ? 18.503 -3.897 -43.687 1.00 94.12 85 THR A C 1
ATOM 669 O O . THR A 1 85 ? 18.294 -3.610 -42.508 1.00 94.12 85 THR A O 1
ATOM 672 N N . ARG A 1 86 ? 18.704 -5.165 -44.077 1.00 93.88 86 ARG A N 1
ATOM 673 C CA . ARG A 1 86 ? 18.638 -6.306 -43.147 1.00 93.88 86 ARG A CA 1
ATOM 674 C C . ARG A 1 86 ? 19.602 -6.141 -41.969 1.00 93.88 86 ARG A C 1
ATOM 676 O O . ARG A 1 86 ? 19.232 -6.353 -40.814 1.00 93.88 86 ARG A O 1
ATOM 683 N N . ARG A 1 87 ? 20.851 -5.738 -42.231 1.00 93.00 87 ARG A N 1
ATOM 684 C CA . ARG A 1 87 ? 21.864 -5.519 -41.182 1.00 93.00 87 ARG A CA 1
ATOM 685 C C . ARG A 1 87 ? 21.498 -4.370 -40.247 1.00 93.00 87 ARG A C 1
ATOM 687 O O . ARG A 1 87 ? 21.774 -4.458 -39.049 1.00 93.00 87 ARG A O 1
ATOM 694 N N . GLU A 1 88 ? 20.892 -3.307 -40.762 1.00 93.38 88 GLU A N 1
ATOM 695 C CA . GLU A 1 88 ? 20.413 -2.182 -39.954 1.00 93.38 88 GLU A CA 1
ATOM 696 C 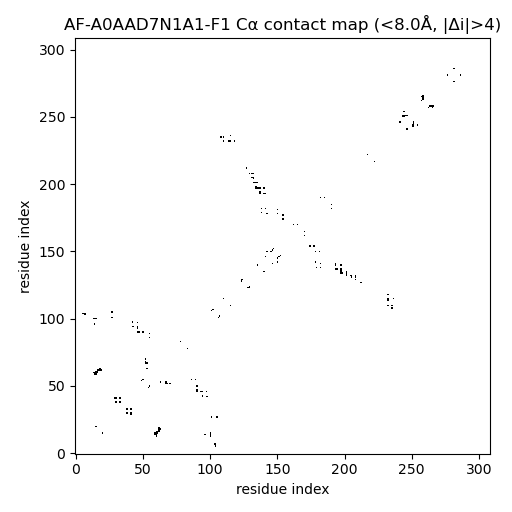C . GLU A 1 88 ? 19.269 -2.594 -39.022 1.00 93.38 88 GLU A C 1
ATOM 698 O O . GLU A 1 88 ? 19.315 -2.283 -37.829 1.00 93.38 88 GLU A O 1
ATOM 703 N N . GLU A 1 89 ? 18.304 -3.372 -39.515 1.00 93.44 89 GLU A N 1
ATOM 704 C CA . GLU A 1 89 ? 17.199 -3.914 -38.714 1.00 93.44 89 GLU A CA 1
ATOM 705 C C . GLU A 1 89 ? 17.691 -4.857 -37.608 1.00 93.44 89 GLU A C 1
ATOM 707 O O . GLU A 1 89 ? 17.259 -4.755 -36.451 1.00 93.44 89 GLU A O 1
ATOM 712 N N . ILE A 1 90 ? 18.649 -5.736 -37.929 1.00 91.62 90 ILE A N 1
ATOM 713 C CA . ILE A 1 90 ? 19.277 -6.637 -36.952 1.00 91.62 90 ILE A CA 1
ATOM 714 C C . ILE A 1 90 ? 19.973 -5.826 -35.855 1.00 91.62 90 ILE A C 1
ATOM 716 O O . ILE A 1 90 ? 19.773 -6.099 -34.669 1.00 91.62 90 ILE A O 1
ATOM 720 N N . ARG A 1 91 ? 20.746 -4.791 -36.214 1.00 92.69 91 ARG A N 1
ATOM 721 C CA . ARG A 1 91 ? 21.410 -3.917 -35.229 1.00 92.69 91 ARG A CA 1
ATOM 722 C C . ARG A 1 91 ? 20.410 -3.144 -34.376 1.00 92.69 91 ARG A C 1
ATOM 724 O O . ARG A 1 91 ? 20.603 -3.042 -33.164 1.00 92.69 91 ARG A O 1
ATOM 731 N N . ALA A 1 92 ? 19.344 -2.616 -34.974 1.00 93.94 92 ALA A N 1
ATOM 732 C CA . ALA A 1 92 ? 18.299 -1.904 -34.246 1.00 93.94 92 ALA A CA 1
ATOM 733 C C . ALA A 1 92 ? 17.617 -2.822 -33.219 1.00 93.94 92 ALA A C 1
ATOM 735 O O . ALA A 1 92 ? 17.474 -2.446 -32.052 1.00 93.94 92 ALA A O 1
ATOM 736 N N . THR A 1 93 ? 17.279 -4.046 -33.630 1.00 93.69 93 THR A N 1
ATOM 737 C CA . THR A 1 93 ? 16.694 -5.078 -32.765 1.00 93.69 93 THR A CA 1
ATOM 738 C C . THR A 1 93 ? 17.650 -5.470 -31.640 1.00 93.69 93 THR A C 1
ATOM 740 O O . THR A 1 93 ? 17.255 -5.498 -30.472 1.00 93.69 93 THR A O 1
ATOM 743 N N . LEU A 1 94 ? 18.923 -5.710 -31.967 1.00 93.69 94 LEU A N 1
ATOM 744 C CA . LEU A 1 94 ? 19.961 -6.050 -30.996 1.00 93.69 94 LEU A CA 1
ATOM 745 C C . LEU A 1 94 ? 20.128 -4.944 -29.951 1.00 93.69 94 LEU A C 1
ATOM 747 O O . LEU A 1 94 ? 20.138 -5.234 -28.759 1.00 93.69 94 LEU A O 1
ATOM 751 N N . ARG A 1 95 ? 20.178 -3.675 -30.364 1.00 95.06 95 ARG A N 1
ATOM 752 C CA . ARG A 1 95 ? 20.275 -2.534 -29.442 1.00 95.06 95 ARG A CA 1
ATOM 753 C C . ARG A 1 95 ? 19.105 -2.493 -28.453 1.00 95.06 95 ARG A C 1
ATOM 755 O O . ARG A 1 95 ? 19.319 -2.264 -27.263 1.00 95.06 95 ARG A O 1
ATOM 762 N N . THR A 1 96 ? 17.882 -2.742 -28.922 1.00 93.44 96 THR A N 1
ATOM 763 C CA . THR A 1 96 ? 16.690 -2.808 -28.059 1.00 93.44 96 THR A CA 1
ATOM 764 C C . THR A 1 96 ? 16.792 -3.958 -27.058 1.00 93.44 96 THR A C 1
ATOM 766 O O . THR A 1 96 ? 16.587 -3.748 -25.861 1.00 93.44 96 THR A O 1
ATOM 769 N N . LYS A 1 97 ? 17.178 -5.156 -27.518 1.00 93.75 97 LYS A N 1
ATOM 770 C CA . LYS A 1 97 ? 17.371 -6.325 -26.646 1.00 93.75 97 LYS A CA 1
ATOM 771 C C . LYS A 1 97 ? 18.469 -6.103 -25.610 1.00 93.75 97 LYS A C 1
ATOM 773 O O . LYS A 1 97 ? 18.265 -6.427 -24.445 1.00 93.75 97 LYS A O 1
ATOM 778 N N . LEU A 1 98 ? 19.596 -5.505 -26.002 1.00 94.75 98 LEU A N 1
ATOM 779 C CA . LEU A 1 98 ? 20.678 -5.134 -25.087 1.00 94.75 98 LEU A CA 1
ATOM 780 C C . LEU A 1 98 ? 20.179 -4.164 -24.018 1.00 94.75 98 LEU A C 1
ATOM 782 O O . LEU A 1 98 ? 20.368 -4.415 -22.830 1.00 94.75 98 LEU A O 1
ATOM 786 N N . SER A 1 99 ? 19.489 -3.093 -24.421 1.00 93.06 99 SER A N 1
ATOM 787 C CA . SER A 1 99 ? 18.962 -2.111 -23.471 1.00 93.06 99 SER A CA 1
ATOM 788 C C . SER A 1 9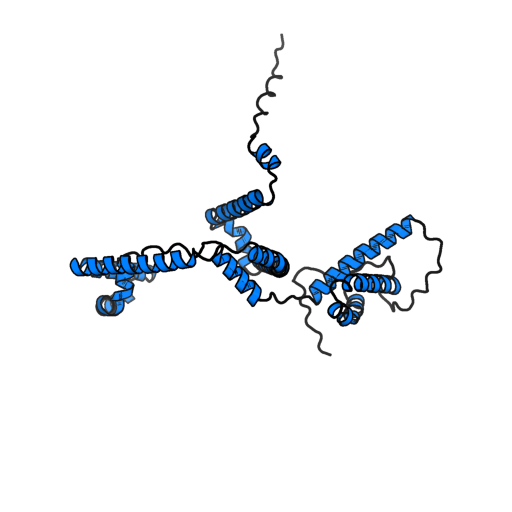9 ? 18.024 -2.756 -22.451 1.00 93.06 99 SER A C 1
ATOM 790 O O . SER A 1 99 ? 18.196 -2.559 -21.248 1.00 93.06 99 SER A O 1
ATOM 792 N N . ASN A 1 100 ? 17.085 -3.586 -22.912 1.00 89.62 100 ASN A N 1
ATOM 793 C CA . ASN A 1 100 ? 16.173 -4.315 -22.033 1.00 89.62 100 ASN A CA 1
ATOM 794 C C . ASN A 1 100 ? 16.928 -5.272 -21.108 1.00 89.62 100 ASN A C 1
ATOM 796 O O . ASN A 1 100 ? 16.697 -5.265 -19.903 1.00 89.62 100 ASN A O 1
ATOM 800 N N . TRP A 1 101 ? 17.886 -6.032 -21.639 1.00 92.12 101 TRP A N 1
ATOM 801 C CA . TRP A 1 101 ? 18.661 -6.983 -20.853 1.00 92.12 101 TRP A CA 1
ATOM 802 C C . TRP A 1 101 ? 19.461 -6.309 -19.732 1.00 92.12 101 TRP A C 1
ATOM 804 O O . TRP A 1 101 ? 19.373 -6.751 -18.586 1.00 92.12 101 TRP A O 1
ATOM 814 N N . TYR A 1 102 ? 20.174 -5.208 -20.004 1.00 92.50 102 TYR A N 1
ATOM 815 C CA . TYR A 1 102 ? 20.891 -4.470 -18.953 1.00 92.50 102 TYR A CA 1
ATOM 816 C C . TYR A 1 102 ? 19.931 -3.843 -17.937 1.00 92.50 102 TYR A C 1
ATOM 818 O O . TYR A 1 102 ? 20.212 -3.870 -16.735 1.00 92.50 102 TYR A O 1
ATOM 826 N N . ARG A 1 103 ? 18.785 -3.312 -18.389 1.00 86.56 103 ARG A N 1
ATOM 827 C CA . ARG A 1 103 ? 17.756 -2.761 -17.494 1.00 86.56 103 ARG A CA 1
ATOM 828 C C . ARG A 1 103 ? 17.238 -3.829 -16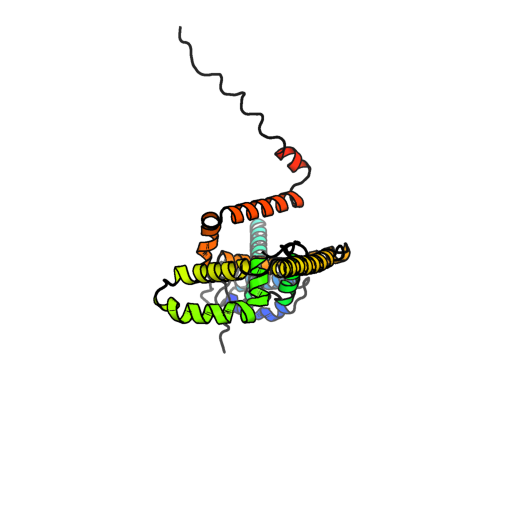.534 1.00 86.56 103 ARG A C 1
ATOM 830 O O . ARG A 1 103 ? 17.312 -3.630 -15.330 1.00 86.56 103 ARG A O 1
ATOM 837 N N . THR A 1 104 ? 16.810 -4.979 -17.043 1.00 84.19 104 THR A N 1
ATOM 838 C CA . THR A 1 104 ? 16.299 -6.076 -16.211 1.00 84.19 104 THR A CA 1
ATOM 839 C C . THR A 1 104 ? 17.380 -6.659 -15.300 1.00 84.19 104 THR A C 1
ATOM 841 O O . THR A 1 104 ? 17.121 -6.970 -14.143 1.00 84.19 104 THR A O 1
ATOM 844 N N . ARG A 1 105 ? 18.611 -6.822 -15.798 1.00 87.00 105 ARG A N 1
ATOM 845 C CA . ARG A 1 105 ? 19.673 -7.533 -15.069 1.00 87.00 105 ARG A CA 1
ATOM 846 C C . ARG A 1 105 ? 20.362 -6.684 -14.005 1.00 87.00 105 ARG A C 1
ATOM 848 O O . ARG A 1 105 ? 20.719 -7.208 -12.951 1.00 87.00 105 ARG A O 1
ATOM 855 N N . TYR A 1 106 ? 20.565 -5.398 -14.279 1.00 85.19 106 TYR A N 1
ATOM 856 C CA . TYR A 1 106 ? 21.378 -4.513 -13.440 1.00 85.19 106 TYR A CA 1
ATOM 857 C C . TYR A 1 106 ? 20.618 -3.322 -12.896 1.00 85.19 106 TYR A C 1
ATOM 859 O O . TYR A 1 106 ? 20.887 -2.877 -11.783 1.00 85.19 106 TYR A O 1
ATOM 867 N N . ARG A 1 107 ? 19.630 -2.834 -13.643 1.00 72.75 107 ARG A N 1
ATOM 868 C CA . ARG A 1 107 ? 18.769 -1.734 -13.221 1.00 72.75 107 ARG A CA 1
ATOM 869 C C . ARG A 1 107 ? 17.548 -2.270 -12.479 1.00 72.75 107 ARG A C 1
ATOM 871 O O . ARG A 1 107 ? 16.438 -1.794 -12.693 1.00 72.75 107 ARG A O 1
ATOM 878 N N . ASN A 1 108 ? 17.782 -3.201 -11.547 1.00 60.88 108 ASN A N 1
ATOM 879 C CA . ASN A 1 108 ? 16.880 -3.419 -10.423 1.00 60.88 108 ASN A CA 1
ATOM 880 C C . ASN A 1 108 ? 16.858 -2.108 -9.635 1.00 60.88 108 ASN A C 1
ATOM 882 O O . ASN A 1 108 ? 17.583 -1.949 -8.650 1.00 60.88 108 ASN A O 1
ATOM 886 N N . LYS A 1 109 ? 16.069 -1.133 -10.102 1.00 57.44 109 LYS A N 1
ATOM 887 C CA . LYS A 1 109 ? 15.645 -0.018 -9.274 1.00 57.44 109 LYS A CA 1
ATOM 888 C C . LYS A 1 109 ? 14.932 -0.711 -8.123 1.00 57.44 109 LYS A C 1
ATOM 890 O O . LYS A 1 109 ? 13.795 -1.140 -8.275 1.00 57.44 109 LYS A O 1
ATOM 895 N N . LYS A 1 110 ? 15.612 -0.897 -6.985 1.00 55.28 110 LYS A N 1
ATOM 896 C CA . LYS A 1 110 ? 14.899 -1.102 -5.727 1.00 55.28 110 LYS A CA 1
ATOM 897 C C . LYS A 1 110 ? 13.935 0.065 -5.706 1.00 55.28 110 LYS A C 1
ATOM 899 O O . LYS A 1 110 ? 14.413 1.200 -5.666 1.00 55.28 110 LYS A O 1
ATOM 904 N N . ALA A 1 111 ? 12.640 -0.212 -5.873 1.00 56.41 111 ALA A N 1
ATOM 905 C CA . ALA A 1 111 ? 11.614 0.809 -5.789 1.00 56.41 111 ALA A CA 1
ATOM 906 C C . ALA A 1 111 ? 11.998 1.652 -4.581 1.00 56.41 111 ALA A C 1
ATOM 908 O O . ALA A 1 111 ? 12.234 1.087 -3.505 1.00 56.41 111 ALA A O 1
ATOM 909 N N . ASN A 1 112 ? 12.244 2.947 -4.785 1.00 62.91 112 ASN A N 1
ATOM 910 C CA . ASN A 1 112 ? 12.649 3.791 -3.679 1.00 62.91 112 ASN A CA 1
ATOM 911 C C . ASN A 1 112 ? 11.448 3.800 -2.737 1.00 62.91 112 ASN A C 1
ATOM 913 O O . ASN A 1 112 ? 10.483 4.520 -2.962 1.00 62.91 112 ASN A O 1
ATOM 917 N N . GLY A 1 113 ? 11.468 2.921 -1.733 1.00 59.59 113 GLY A N 1
ATOM 918 C CA . GLY A 1 113 ? 10.313 2.672 -0.886 1.00 59.59 113 GLY A CA 1
ATOM 919 C C . GLY A 1 113 ? 9.896 3.937 -0.150 1.00 59.59 113 GLY A C 1
ATOM 920 O O . GLY A 1 113 ? 8.730 4.069 0.197 1.00 59.59 113 GLY A O 1
ATOM 921 N N . ALA A 1 114 ? 10.821 4.884 0.041 1.00 63.12 114 ALA A N 1
ATOM 922 C CA . ALA A 1 114 ? 10.513 6.209 0.552 1.00 63.12 114 ALA A CA 1
ATOM 923 C C . ALA A 1 114 ? 9.740 7.053 -0.475 1.00 63.12 114 ALA A C 1
ATOM 925 O O . ALA A 1 114 ? 8.696 7.585 -0.117 1.00 63.12 114 ALA A O 1
ATOM 926 N N . ALA A 1 115 ? 10.176 7.105 -1.740 1.00 60.91 115 ALA A N 1
ATOM 927 C CA . ALA A 1 115 ? 9.460 7.815 -2.808 1.00 60.91 115 ALA A CA 1
ATOM 928 C C . ALA A 1 115 ? 8.077 7.200 -3.086 1.00 60.91 115 ALA A C 1
ATOM 930 O O . ALA A 1 115 ? 7.081 7.913 -3.163 1.00 60.91 115 ALA A O 1
ATOM 931 N N . LEU A 1 116 ? 7.981 5.865 -3.134 1.00 63.03 116 LEU A N 1
ATOM 932 C CA . LEU A 1 116 ? 6.706 5.167 -3.300 1.00 63.03 116 LEU A CA 1
ATOM 933 C C . LEU A 1 116 ? 5.774 5.413 -2.105 1.00 63.03 116 LEU A C 1
ATOM 935 O O . LEU A 1 116 ? 4.590 5.651 -2.303 1.00 63.03 116 LEU A O 1
ATOM 939 N N . LYS A 1 117 ? 6.285 5.419 -0.863 1.00 62.41 117 LYS A N 1
ATOM 940 C CA . LYS A 1 117 ? 5.495 5.794 0.325 1.00 62.41 117 LYS A CA 1
ATOM 941 C C . LYS A 1 117 ? 5.077 7.260 0.312 1.00 62.41 117 LYS A C 1
ATOM 943 O O . LYS A 1 117 ? 3.958 7.547 0.719 1.00 62.41 117 LYS A O 1
ATOM 948 N N . GLN A 1 118 ? 5.938 8.170 -0.140 1.00 64.06 118 GLN A N 1
ATOM 949 C CA . GLN A 1 118 ? 5.590 9.582 -0.301 1.00 64.06 118 GLN A CA 1
ATOM 950 C C . GLN A 1 118 ? 4.477 9.754 -1.323 1.00 64.06 118 GLN A C 1
ATOM 952 O O . GLN A 1 118 ? 3.540 10.489 -1.054 1.00 64.06 118 GLN A O 1
ATOM 957 N N . ILE A 1 119 ? 4.524 9.035 -2.442 1.00 64.69 119 ILE A N 1
ATOM 958 C CA . ILE A 1 119 ? 3.516 9.158 -3.496 1.00 64.69 119 ILE A CA 1
ATOM 959 C C . ILE A 1 119 ? 2.238 8.425 -3.144 1.00 64.69 119 ILE A C 1
ATOM 961 O O . ILE A 1 119 ? 1.170 8.972 -3.366 1.00 64.69 119 ILE A O 1
ATOM 965 N N . LEU A 1 120 ? 2.303 7.251 -2.519 1.00 65.94 120 LEU A N 1
ATOM 966 C CA . LEU A 1 120 ? 1.116 6.611 -1.956 1.00 65.94 120 LEU A CA 1
ATOM 967 C C . LEU A 1 120 ? 0.503 7.479 -0.852 1.00 65.94 120 LEU A C 1
ATOM 969 O O . LEU A 1 120 ? -0.712 7.612 -0.805 1.00 65.94 120 LEU A O 1
ATOM 973 N N . GLY A 1 121 ? 1.319 8.120 -0.014 1.00 62.34 121 GLY A N 1
ATOM 974 C CA . GLY A 1 121 ? 0.869 9.087 0.987 1.00 62.34 121 GLY A CA 1
ATOM 975 C C . GLY A 1 121 ? 0.256 10.340 0.360 1.00 62.34 121 GLY A C 1
ATOM 976 O O . GLY A 1 121 ? -0.802 10.781 0.796 1.00 62.34 121 GLY A O 1
ATOM 977 N N . ALA A 1 122 ? 0.856 10.870 -0.707 1.00 64.25 122 ALA A N 1
ATOM 978 C CA . ALA A 1 122 ? 0.348 12.010 -1.460 1.00 64.25 122 ALA A CA 1
ATOM 979 C C . ALA A 1 122 ? -0.927 11.647 -2.224 1.00 64.25 122 ALA A C 1
ATOM 981 O O . ALA A 1 122 ? -1.871 12.415 -2.203 1.00 64.25 122 ALA A O 1
ATOM 982 N N . MET A 1 123 ? -1.024 10.459 -2.822 1.00 62.28 123 MET A N 1
ATOM 983 C CA . MET A 1 123 ? -2.238 9.942 -3.456 1.00 62.28 123 MET A CA 1
ATOM 984 C C . MET A 1 123 ? -3.339 9.676 -2.429 1.00 62.28 123 MET A C 1
ATOM 986 O O . MET A 1 123 ? -4.492 9.982 -2.701 1.00 62.28 123 MET A O 1
ATOM 990 N N . GLN A 1 124 ? -3.010 9.158 -1.243 1.00 61.72 124 GLN A N 1
ATOM 991 C CA . GLN A 1 124 ? -3.951 9.008 -0.126 1.00 61.72 124 GLN A CA 1
ATOM 992 C C . GLN A 1 124 ? -4.359 10.353 0.495 1.00 61.72 124 GLN A C 1
ATOM 994 O O . GLN A 1 124 ? -5.431 10.439 1.092 1.00 61.72 124 GLN A O 1
ATOM 999 N N . GLY A 1 125 ? -3.517 11.382 0.369 1.00 57.53 125 GLY A N 1
ATOM 1000 C CA . GLY A 1 125 ? -3.819 12.761 0.750 1.00 57.53 125 GLY A CA 1
ATOM 1001 C C . GLY A 1 125 ? -4.633 13.521 -0.307 1.00 57.53 125 GLY A C 1
ATOM 1002 O O . GLY A 1 125 ? -5.542 14.265 0.050 1.00 57.53 125 GLY A O 1
ATOM 1003 N N . MET A 1 126 ? -4.342 13.308 -1.597 1.00 53.53 126 MET A N 1
ATOM 1004 C CA . MET A 1 126 ? -4.966 13.955 -2.761 1.00 53.53 126 MET A CA 1
ATOM 1005 C C . MET A 1 126 ? -6.310 13.331 -3.120 1.00 53.53 126 MET A C 1
ATOM 1007 O O . MET A 1 126 ? -7.297 14.038 -3.327 1.00 53.53 126 MET A O 1
ATOM 1011 N N . ALA A 1 127 ? -6.390 12.000 -3.169 1.00 52.03 127 ALA A N 1
ATOM 1012 C CA . ALA A 1 127 ? -7.678 11.342 -3.079 1.00 52.03 127 ALA A CA 1
ATOM 1013 C C . ALA A 1 127 ? -8.166 11.656 -1.671 1.00 52.03 127 ALA A C 1
ATOM 1015 O O . ALA A 1 127 ? -7.537 11.215 -0.722 1.00 52.03 127 ALA A O 1
ATOM 1016 N N . GLY A 1 128 ? -9.230 12.445 -1.509 1.00 52.12 128 GLY A N 1
ATOM 1017 C CA . GLY A 1 128 ? -9.825 12.819 -0.216 1.00 52.12 128 GLY A CA 1
ATOM 1018 C C . GLY A 1 128 ? -10.406 11.637 0.583 1.00 52.12 128 GLY A C 1
ATOM 1019 O O . GLY A 1 128 ? -11.525 11.712 1.087 1.00 52.12 128 GLY A O 1
ATOM 1020 N N . ASN A 1 129 ? -9.644 10.550 0.682 1.00 50.19 129 ASN A N 1
ATOM 1021 C CA . ASN A 1 129 ? -9.907 9.250 1.269 1.00 50.19 129 ASN A CA 1
ATOM 1022 C C . ASN A 1 129 ? -9.445 9.172 2.722 1.00 50.19 129 ASN A C 1
ATOM 1024 O O . ASN A 1 129 ? -9.627 8.127 3.346 1.00 50.19 129 ASN A O 1
ATOM 1028 N N . ALA A 1 130 ? -8.951 10.267 3.317 1.00 63.91 130 ALA A N 1
ATOM 1029 C CA . ALA A 1 130 ? -9.220 10.480 4.732 1.00 63.91 130 ALA A CA 1
ATOM 1030 C C . ALA A 1 130 ? -10.748 10.475 4.859 1.00 63.91 130 ALA A C 1
ATOM 1032 O O . ALA A 1 130 ? -11.414 11.477 4.611 1.00 63.91 130 ALA A O 1
ATOM 1033 N N . GLN A 1 131 ? -11.318 9.296 5.094 1.00 74.38 131 GLN A N 1
ATOM 1034 C CA . GLN A 1 131 ? -12.749 9.076 5.067 1.00 74.38 131 GLN A CA 1
ATOM 1035 C C . GLN A 1 131 ? -13.374 10.085 6.024 1.00 74.38 131 GLN A C 1
ATOM 1037 O O . GLN A 1 131 ? -12.937 10.185 7.174 1.00 74.38 131 GLN A O 1
ATOM 1042 N N . ARG A 1 132 ? -14.354 10.866 5.542 1.00 86.38 132 ARG A N 1
ATOM 1043 C CA . ARG A 1 132 ? -15.038 11.866 6.372 1.00 86.38 132 ARG A CA 1
ATOM 1044 C C . ARG A 1 132 ? -15.389 11.207 7.710 1.00 86.38 132 ARG A C 1
ATOM 1046 O O . ARG A 1 132 ? -16.109 10.201 7.681 1.00 86.38 132 ARG A O 1
ATOM 1053 N N . PRO A 1 133 ? -14.893 11.728 8.850 1.00 91.69 133 PRO A N 1
ATOM 1054 C CA . PRO A 1 133 ? -15.135 11.114 10.142 1.00 91.69 133 PRO A CA 1
ATOM 1055 C C . PRO A 1 133 ? -16.627 10.869 10.315 1.00 91.69 133 PRO A C 1
ATOM 1057 O O . PRO A 1 133 ? -17.436 11.767 10.088 1.00 91.69 133 PRO A O 1
ATOM 1060 N N . ARG A 1 134 ? -17.006 9.644 10.670 1.00 94.25 134 ARG A N 1
ATOM 1061 C CA . ARG A 1 134 ? -18.397 9.309 10.983 1.00 94.25 134 ARG A CA 1
ATOM 1062 C C . ARG A 1 134 ? -18.617 9.497 12.477 1.00 94.25 134 ARG A C 1
ATOM 1064 O O . ARG A 1 134 ? -17.724 9.204 13.276 1.00 94.25 134 ARG A O 1
ATOM 1071 N N . ARG A 1 135 ? -19.796 9.988 12.864 1.00 95.44 135 ARG A N 1
ATOM 1072 C CA . ARG A 1 135 ? -20.192 10.004 14.275 1.00 95.44 135 ARG A CA 1
ATOM 1073 C C . ARG A 1 135 ? -20.258 8.555 14.755 1.00 95.44 135 ARG A C 1
ATOM 1075 O O . ARG A 1 135 ? -20.844 7.709 14.080 1.00 95.44 135 ARG A O 1
ATOM 1082 N N . LYS A 1 136 ? -19.610 8.253 15.879 1.00 93.88 136 LYS A N 1
ATOM 1083 C CA . LYS A 1 136 ? -19.670 6.911 16.467 1.00 93.88 136 LYS A CA 1
ATOM 1084 C C . LYS A 1 136 ? -21.067 6.669 17.033 1.00 93.88 136 LYS A C 1
ATOM 1086 O O . LYS A 1 136 ? -21.717 7.602 17.494 1.00 93.88 136 LYS A O 1
ATOM 1091 N N . ALA A 1 137 ? -21.522 5.420 17.018 1.00 96.94 137 ALA A N 1
ATOM 1092 C CA . ALA A 1 137 ? -22.728 5.058 17.751 1.00 96.94 137 ALA A CA 1
ATOM 1093 C C . ALA A 1 137 ? -22.523 5.343 19.248 1.00 96.94 137 ALA A C 1
ATOM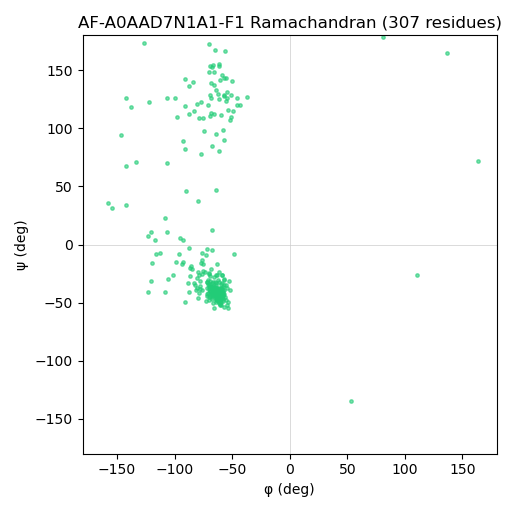 1095 O O . ALA A 1 137 ? -21.433 5.106 19.776 1.00 96.94 137 ALA A O 1
ATOM 1096 N N . VAL A 1 138 ? -23.560 5.837 19.925 1.00 97.69 138 VAL A N 1
ATOM 1097 C CA . VAL A 1 138 ? -23.496 6.215 21.348 1.00 97.69 138 VAL A CA 1
ATOM 1098 C C . VAL A 1 138 ? -23.080 5.018 22.204 1.00 97.69 138 VAL A C 1
ATOM 1100 O O . VAL A 1 138 ? -22.136 5.127 22.979 1.00 97.69 138 VAL A O 1
ATOM 1103 N N . LEU A 1 139 ? -23.664 3.842 21.952 1.00 97.00 139 LEU A N 1
ATOM 1104 C CA . LEU A 1 139 ? -23.313 2.600 22.646 1.00 97.00 139 LEU A CA 1
ATOM 1105 C C . LEU A 1 139 ? -21.836 2.207 22.461 1.00 97.00 139 LEU A C 1
ATOM 1107 O O . LEU A 1 139 ? -21.187 1.752 23.398 1.00 97.00 139 LEU A O 1
ATOM 1111 N N . ALA A 1 140 ? -21.270 2.433 21.271 1.00 96.38 140 ALA A N 1
ATOM 1112 C CA . ALA A 1 140 ? -19.852 2.178 21.019 1.00 96.38 140 ALA A CA 1
ATOM 1113 C C . ALA A 1 140 ? -18.945 3.170 21.770 1.00 96.38 140 ALA A C 1
ATOM 1115 O O . ALA A 1 140 ? -17.830 2.818 22.157 1.00 96.38 140 ALA A O 1
ATOM 1116 N N . MET A 1 141 ? -19.408 4.410 21.977 1.00 97.25 141 MET A N 1
ATOM 1117 C CA . MET A 1 141 ? -18.706 5.391 22.806 1.00 97.25 141 MET A CA 1
ATOM 1118 C C . MET A 1 141 ? -18.799 5.032 24.294 1.00 97.25 141 MET A C 1
ATOM 1120 O O . MET A 1 141 ? -17.772 5.047 24.968 1.00 97.25 141 MET A O 1
ATOM 1124 N N . TYR A 1 142 ? -19.985 4.644 24.773 1.00 97.56 142 TYR A N 1
ATOM 1125 C CA . TYR A 1 142 ? -20.208 4.153 26.135 1.00 97.56 142 TYR A CA 1
ATOM 1126 C C . TYR A 1 142 ? -19.283 2.981 26.459 1.00 97.56 142 TYR A C 1
ATOM 1128 O O . TYR A 1 142 ? -18.522 3.054 27.421 1.00 97.56 142 TYR A O 1
ATOM 1136 N N . TRP A 1 143 ? -19.264 1.958 25.594 1.00 95.75 143 TRP A N 1
ATOM 1137 C CA . TRP A 1 143 ? -18.352 0.825 25.728 1.00 95.75 143 TRP A CA 1
ATOM 1138 C C . TRP A 1 143 ? -16.910 1.312 25.846 1.00 95.75 143 TRP A C 1
ATOM 1140 O O . TRP A 1 143 ? -16.224 1.001 26.812 1.00 95.75 143 TRP A O 1
ATOM 1150 N N . LYS A 1 144 ? -16.436 2.118 24.891 1.00 96.38 144 LYS A N 1
ATOM 1151 C CA . LYS A 1 144 ? -15.038 2.561 24.874 1.00 96.38 144 LYS A CA 1
ATOM 1152 C C . LYS A 1 144 ? -14.622 3.288 26.161 1.00 96.38 144 LYS A C 1
ATOM 1154 O O . LYS A 1 144 ? -13.479 3.137 26.580 1.00 96.38 144 LYS A O 1
ATOM 1159 N N . LEU A 1 145 ? -15.498 4.116 26.725 1.00 96.12 145 LEU A N 1
ATOM 1160 C CA . LEU A 1 145 ? -15.168 4.985 27.856 1.00 96.12 145 LEU A CA 1
ATOM 1161 C C . LEU A 1 145 ? -15.382 4.318 29.215 1.00 96.12 145 LEU A C 1
ATOM 1163 O O . LEU A 1 145 ? -14.635 4.607 30.141 1.00 96.12 145 LEU A O 1
ATOM 1167 N N . HIS A 1 146 ? -16.382 3.445 29.331 1.00 97.19 146 HIS A N 1
ATOM 1168 C CA . HIS A 1 146 ? -16.866 2.965 30.626 1.00 97.19 146 HIS A CA 1
ATOM 1169 C C . HIS A 1 146 ? -16.825 1.444 30.786 1.00 97.19 146 HIS A C 1
ATOM 1171 O O . HIS A 1 146 ? -17.317 0.928 31.789 1.00 97.19 146 HIS A O 1
ATOM 1177 N N . TYR A 1 147 ? -16.231 0.712 29.837 1.00 96.44 147 TYR A N 1
ATOM 1178 C CA . TYR A 1 147 ? -16.155 -0.745 29.929 1.00 96.44 147 TYR A CA 1
ATOM 1179 C C . TYR A 1 147 ? -15.470 -1.213 31.214 1.00 96.44 147 TYR A C 1
ATOM 1181 O O . TYR A 1 147 ? -16.067 -1.982 31.955 1.00 96.44 147 TYR A O 1
ATOM 1189 N N . GLU A 1 148 ? -14.262 -0.728 31.509 1.00 97.44 148 GLU A N 1
ATOM 1190 C CA . GLU A 1 148 ? -13.480 -1.197 32.665 1.00 97.44 148 GLU A CA 1
ATOM 1191 C C . GLU A 1 148 ? -14.162 -0.914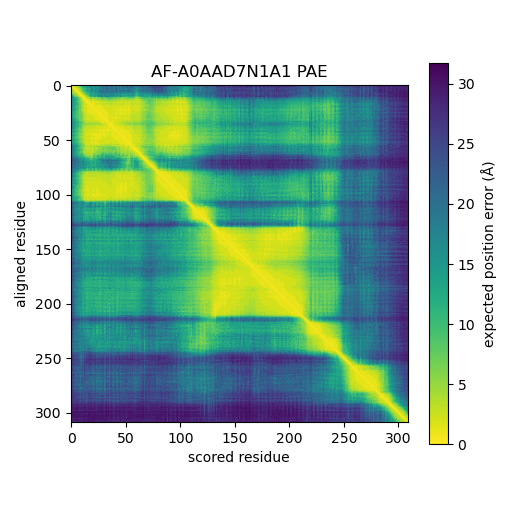 34.010 1.00 97.44 148 GLU A C 1
ATOM 1193 O O . GLU A 1 148 ? -14.111 -1.745 34.910 1.00 97.44 148 GLU A O 1
ATOM 1198 N N . GLU A 1 149 ? -14.817 0.240 34.145 1.00 97.38 149 GLU A N 1
ATOM 1199 C CA . GLU A 1 149 ? -15.382 0.689 35.422 1.00 97.38 149 GLU A CA 1
ATOM 1200 C C . GLU A 1 149 ? -16.800 0.163 35.664 1.00 97.38 149 GLU A C 1
ATOM 1202 O O . GLU A 1 149 ? -17.135 -0.210 36.785 1.00 97.38 149 GLU A O 1
ATOM 1207 N N . ARG A 1 150 ? -17.646 0.148 34.625 1.00 96.00 150 ARG A N 1
ATOM 1208 C CA . ARG A 1 150 ? -19.091 -0.092 34.774 1.00 96.00 150 ARG A CA 1
ATOM 1209 C C . ARG A 1 150 ? -19.537 -1.450 34.262 1.00 96.00 150 ARG A C 1
ATOM 1211 O O . ARG A 1 150 ? -20.370 -2.096 34.885 1.00 96.00 150 ARG A O 1
ATOM 1218 N N . VAL A 1 151 ? -18.994 -1.883 33.126 1.00 96.81 151 VAL A N 1
ATOM 1219 C CA . VAL A 1 151 ? -19.463 -3.100 32.448 1.00 96.81 151 VAL A CA 1
ATOM 1220 C C . VAL A 1 151 ? -18.687 -4.319 32.929 1.00 96.81 151 VAL A C 1
ATOM 1222 O O . VAL A 1 151 ? -19.281 -5.329 33.292 1.00 96.81 151 VAL A O 1
ATOM 1225 N N . LYS A 1 152 ? -17.357 -4.235 32.936 1.00 96.69 152 LYS A N 1
ATOM 1226 C CA . LYS A 1 152 ? -16.454 -5.370 33.110 1.00 96.69 152 LYS A CA 1
ATOM 1227 C C . LYS A 1 152 ? -16.619 -6.092 34.449 1.00 96.69 152 LYS A C 1
ATOM 1229 O O . LYS A 1 152 ? -16.725 -7.310 34.400 1.00 96.69 152 LYS A O 1
ATOM 1234 N N . PRO A 1 153 ? -16.714 -5.430 35.621 1.00 97.44 153 PRO A N 1
ATOM 1235 C CA . PRO A 1 153 ? -16.819 -6.158 36.888 1.00 97.44 153 PRO A CA 1
ATOM 1236 C C . PRO A 1 153 ? -18.075 -7.037 36.957 1.00 97.44 153 PRO A C 1
ATOM 1238 O O . PRO A 1 153 ? -18.021 -8.187 37.391 1.00 97.44 153 PRO A O 1
ATOM 1241 N N . ALA A 1 154 ? -19.205 -6.508 36.486 1.00 95.62 154 ALA A N 1
ATOM 1242 C CA . ALA A 1 154 ? -20.478 -7.214 36.491 1.00 95.62 154 ALA A CA 1
ATOM 1243 C C . ALA A 1 154 ? -20.569 -8.244 35.347 1.00 95.62 154 ALA A C 1
ATOM 1245 O O . ALA A 1 154 ? -21.081 -9.350 35.546 1.00 95.62 154 ALA A O 1
ATOM 1246 N N . PHE A 1 155 ? -19.994 -7.927 34.181 1.00 97.06 155 PHE A N 1
ATOM 1247 C CA . PHE A 1 155 ? -19.876 -8.861 33.067 1.00 97.06 155 PHE A CA 1
ATOM 1248 C C . PHE A 1 155 ? -18.990 -10.049 33.425 1.00 97.06 155 PHE A C 1
ATOM 1250 O O . PHE A 1 155 ? -19.412 -11.170 33.195 1.00 97.06 155 PHE A O 1
ATOM 1257 N N . ASP A 1 156 ? -17.816 -9.847 34.026 1.00 97.44 156 ASP A N 1
ATOM 1258 C CA . ASP A 1 156 ? -16.889 -10.924 34.393 1.00 97.44 156 ASP A CA 1
ATOM 1259 C C . ASP A 1 156 ? -17.522 -11.885 35.411 1.00 97.44 156 ASP A C 1
ATOM 1261 O O . ASP A 1 156 ? -17.376 -13.102 35.286 1.00 97.44 156 ASP A O 1
ATOM 1265 N N . ALA A 1 157 ? -18.292 -11.361 36.373 1.00 96.50 157 ALA A N 1
ATOM 1266 C CA . ALA A 1 157 ? -19.044 -12.175 37.326 1.00 96.50 157 ALA A CA 1
ATOM 1267 C C . ALA A 1 157 ? -20.121 -13.032 36.636 1.00 96.50 157 ALA A C 1
ATOM 1269 O O . ALA A 1 157 ? -20.247 -14.226 36.912 1.00 96.50 157 ALA A O 1
ATOM 1270 N N . MET A 1 158 ? -20.877 -12.446 35.703 1.00 96.06 158 MET A N 1
ATOM 1271 C CA . MET A 1 158 ? -21.852 -13.179 34.890 1.00 96.06 158 MET A CA 1
ATOM 1272 C C . MET A 1 158 ? -21.156 -14.186 33.957 1.00 96.06 158 MET A C 1
ATOM 1274 O O . MET A 1 158 ? -21.568 -15.341 33.839 1.00 96.06 158 MET A O 1
ATOM 1278 N N . TRP A 1 159 ? -20.049 -13.784 33.343 1.00 96.69 159 TRP A N 1
ATOM 1279 C CA . TRP A 1 159 ? -19.294 -14.559 32.371 1.00 96.69 159 TRP A CA 1
ATOM 1280 C C . TRP A 1 159 ? -18.643 -15.788 32.999 1.00 96.69 159 TRP A C 1
ATOM 1282 O O . TRP A 1 159 ? -18.682 -16.866 32.406 1.00 96.69 159 TRP A O 1
ATOM 1292 N N . ALA A 1 160 ? -18.117 -15.669 34.220 1.00 96.81 160 ALA A N 1
ATOM 1293 C CA . ALA A 1 160 ? -17.548 -16.786 34.970 1.00 96.81 160 ALA A CA 1
ATOM 1294 C C . ALA A 1 160 ? -18.536 -17.954 35.131 1.00 96.81 160 ALA A C 1
ATOM 1296 O O . ALA A 1 160 ? -18.119 -19.107 35.057 1.00 96.81 160 ALA A O 1
ATOM 1297 N N . ASN A 1 161 ? -19.832 -17.657 35.269 1.00 95.75 161 ASN A N 1
ATOM 1298 C CA . ASN A 1 161 ? -20.884 -18.661 35.444 1.00 95.75 161 ASN A CA 1
ATOM 1299 C C . ASN A 1 161 ? -21.430 -19.219 34.119 1.00 95.75 161 ASN A C 1
ATOM 1301 O O . ASN A 1 161 ? -22.029 -20.292 34.108 1.00 95.75 161 ASN A O 1
ATOM 1305 N N . THR A 1 162 ? -21.246 -18.500 33.007 1.00 94.88 162 THR A N 1
ATOM 1306 C CA . THR A 1 162 ? -21.991 -18.758 31.758 1.00 94.88 162 THR A CA 1
ATOM 1307 C C . THR A 1 162 ? -21.089 -19.121 30.571 1.00 94.88 162 THR A C 1
ATOM 1309 O O . THR A 1 162 ? -21.555 -19.658 29.569 1.00 94.88 162 THR A O 1
ATOM 1312 N N . LYS A 1 163 ? -19.774 -18.871 30.650 1.00 93.62 163 LYS A N 1
ATOM 1313 C CA . LYS A 1 163 ? -18.848 -19.055 29.515 1.00 93.62 163 LYS A CA 1
ATOM 1314 C C . LYS A 1 163 ? -18.793 -20.492 28.980 1.00 93.62 163 LYS A C 1
ATOM 1316 O O . LYS A 1 163 ? -18.620 -20.675 27.774 1.00 93.62 163 LYS A O 1
ATOM 1321 N N . ASP A 1 164 ? -18.934 -21.490 29.852 1.00 96.62 164 ASP A N 1
ATOM 1322 C CA . ASP A 1 164 ? -18.774 -22.906 29.499 1.00 96.62 164 ASP A CA 1
ATOM 1323 C C . ASP A 1 164 ? -20.071 -23.520 28.946 1.00 96.62 164 ASP A C 1
ATOM 1325 O O . ASP A 1 164 ? -20.022 -24.527 28.245 1.00 96.62 164 ASP A O 1
ATOM 1329 N N . SER A 1 165 ? -21.225 -22.885 29.189 1.00 96.56 165 SER A N 1
ATOM 1330 C CA . SER A 1 165 ? -22.531 -23.321 28.678 1.00 96.56 165 SER A CA 1
ATOM 1331 C C . SER A 1 165 ? -22.926 -22.662 27.351 1.00 96.56 165 SER A C 1
ATOM 1333 O O . SER A 1 165 ? -23.805 -23.169 26.654 1.00 96.56 165 SER A O 1
ATOM 1335 N N . VAL A 1 166 ? -22.281 -21.553 26.969 1.00 95.81 166 VAL A N 1
ATOM 1336 C CA . VAL A 1 166 ? -22.638 -20.773 25.772 1.00 95.81 166 VAL A CA 1
ATOM 1337 C C . VAL A 1 166 ? -21.709 -21.096 24.589 1.00 95.81 166 VAL A C 1
ATOM 1339 O O . VAL A 1 166 ? -20.483 -20.941 24.710 1.00 95.81 166 VAL A O 1
ATOM 1342 N N . PRO A 1 167 ? -22.258 -21.471 23.411 1.00 97.06 167 PRO A N 1
ATOM 1343 C CA . PRO A 1 167 ? -21.477 -21.708 22.197 1.00 97.06 167 PRO A CA 1
ATOM 1344 C C . PRO A 1 167 ? -20.619 -20.503 21.802 1.00 97.06 167 PRO A C 1
ATOM 1346 O O . PRO A 1 167 ? -21.064 -19.359 21.904 1.00 97.06 167 PRO A O 1
ATOM 1349 N N . ILE A 1 168 ? -19.412 -20.752 21.277 1.00 94.56 168 ILE A N 1
ATOM 1350 C CA . ILE A 1 168 ? -18.436 -19.707 20.899 1.00 94.56 168 ILE A CA 1
ATOM 1351 C C . ILE A 1 168 ? -19.055 -18.643 19.977 1.00 94.56 168 ILE A C 1
ATOM 1353 O O . ILE A 1 168 ? -18.803 -17.452 20.152 1.00 94.56 168 ILE A O 1
ATOM 1357 N N . THR A 1 169 ? -19.911 -19.061 19.047 1.00 94.62 169 THR A N 1
ATOM 1358 C CA . THR A 1 169 ? -20.595 -18.184 18.086 1.00 94.62 169 THR A CA 1
ATOM 1359 C C . THR A 1 169 ? -21.560 -17.188 18.737 1.00 94.62 169 THR A C 1
ATOM 1361 O O . THR A 1 169 ? -21.771 -16.112 18.187 1.00 94.62 169 THR A O 1
ATOM 1364 N N . MET A 1 170 ? -22.115 -17.495 19.915 1.00 96.31 170 MET A N 1
ATOM 1365 C CA . MET A 1 170 ? -23.075 -16.632 20.622 1.00 96.31 170 MET A CA 1
ATOM 1366 C C . MET A 1 170 ? -22.418 -15.678 21.624 1.00 96.31 170 MET A C 1
ATOM 1368 O O . MET A 1 170 ? -23.040 -14.708 22.055 1.00 96.31 170 MET A O 1
ATOM 1372 N N . ARG A 1 171 ? -21.152 -15.916 21.978 1.00 93.69 171 ARG A N 1
ATOM 1373 C CA . ARG A 1 171 ? -20.434 -15.169 23.023 1.00 93.69 171 ARG A CA 1
ATOM 1374 C C . ARG A 1 171 ? -20.379 -13.665 22.752 1.00 93.69 171 ARG A C 1
ATOM 1376 O O . ARG A 1 171 ? -20.589 -12.866 23.659 1.00 93.69 171 ARG A O 1
ATOM 1383 N N . VAL A 1 172 ? -20.142 -13.284 21.495 1.00 94.12 172 VAL A N 1
ATOM 1384 C CA . VAL A 1 172 ? -20.085 -11.871 21.085 1.00 94.12 172 VAL A CA 1
ATOM 1385 C C . VAL A 1 172 ? -21.458 -11.207 21.192 1.00 94.12 172 VAL A C 1
ATOM 1387 O O . VAL A 1 172 ? -21.534 -10.091 21.700 1.00 94.12 172 VAL A O 1
ATOM 1390 N N . SER A 1 173 ? -22.533 -11.892 20.779 1.00 95.12 173 SER A N 1
ATOM 1391 C CA . SER A 1 173 ? -23.905 -11.373 20.916 1.00 95.12 173 SER A CA 1
ATOM 1392 C C . SER A 1 173 ? -24.249 -11.149 22.382 1.00 95.12 173 SER A C 1
ATOM 1394 O O . SER A 1 173 ? -24.658 -10.058 22.750 1.00 95.12 173 SER A O 1
ATOM 1396 N N . MET A 1 174 ? -23.969 -12.132 23.242 1.00 95.44 174 MET A N 1
ATOM 1397 C CA . MET A 1 174 ? -24.260 -12.039 24.673 1.00 95.44 174 MET A CA 1
ATOM 1398 C C . MET A 1 174 ? -23.537 -10.864 25.345 1.00 95.44 174 MET A C 1
ATOM 1400 O O . MET A 1 174 ? -24.115 -10.175 26.179 1.00 95.44 174 MET A O 1
ATOM 1404 N N . MET A 1 175 ? -22.289 -10.592 24.952 1.00 94.94 175 MET A N 1
ATOM 1405 C CA . MET A 1 175 ? -21.548 -9.420 25.422 1.00 94.94 175 MET A CA 1
ATOM 1406 C C . MET A 1 175 ? -22.176 -8.108 24.930 1.00 94.94 175 MET A C 1
ATOM 1408 O O . MET A 1 175 ? -22.315 -7.168 25.708 1.00 94.94 175 MET A O 1
ATOM 1412 N N . GLN A 1 176 ? -22.582 -8.038 23.658 1.00 95.69 176 GLN A N 1
ATOM 1413 C CA . GLN A 1 176 ? -23.255 -6.858 23.102 1.00 95.69 176 GLN A CA 1
ATOM 1414 C C . GLN A 1 176 ? -24.611 -6.596 23.771 1.00 95.69 176 GLN A C 1
ATOM 1416 O O . GLN A 1 176 ? -24.925 -5.444 24.074 1.00 95.69 176 GLN A O 1
ATOM 1421 N N . ASP A 1 177 ? -25.384 -7.649 24.035 1.00 96.62 177 ASP A N 1
ATOM 1422 C CA . ASP A 1 177 ? -26.681 -7.573 24.708 1.00 96.62 177 ASP A CA 1
ATOM 1423 C C . ASP A 1 177 ? -26.517 -7.149 26.168 1.00 96.62 177 ASP A C 1
ATOM 1425 O O . ASP A 1 177 ? -27.238 -6.272 26.644 1.00 96.62 177 ASP A O 1
ATOM 1429 N N . TYR A 1 178 ? -25.504 -7.678 26.859 1.00 96.75 178 TYR A N 1
ATOM 1430 C CA . TYR A 1 178 ? -25.194 -7.264 28.222 1.00 96.75 178 TYR A CA 1
ATOM 1431 C C . TYR A 1 178 ? -24.807 -5.783 28.294 1.00 96.75 178 TYR A C 1
ATOM 1433 O O . TYR A 1 178 ? -25.390 -5.033 29.073 1.00 96.75 178 TYR A O 1
ATOM 1441 N N . VAL A 1 179 ? -23.895 -5.324 27.429 1.00 96.94 179 VAL A N 1
ATOM 1442 C CA . VAL A 1 179 ? -23.501 -3.904 27.356 1.00 96.94 179 VAL A CA 1
ATOM 1443 C C . VAL A 1 179 ? -24.707 -3.010 27.063 1.00 96.94 179 VAL A C 1
ATOM 1445 O O . VAL A 1 179 ? -24.829 -1.934 27.650 1.00 96.94 179 VAL A O 1
ATOM 1448 N N . ARG A 1 180 ? -25.614 -3.449 26.182 1.00 97.69 180 ARG A N 1
ATOM 1449 C CA . ARG A 1 180 ? -26.866 -2.738 25.899 1.00 97.69 180 ARG A CA 1
ATOM 1450 C C . ARG A 1 180 ? -27.757 -2.654 27.138 1.00 97.69 180 ARG A C 1
ATOM 1452 O O . ARG A 1 180 ? -28.253 -1.572 27.424 1.00 97.69 180 ARG A O 1
ATOM 1459 N N . SER A 1 181 ? -27.904 -3.742 27.892 1.00 97.38 181 SER A N 1
ATOM 1460 C CA . SER A 1 181 ? -28.698 -3.747 29.127 1.00 97.38 181 SER A CA 1
ATOM 1461 C C . SER A 1 181 ? -28.121 -2.810 30.194 1.00 97.38 181 SER A C 1
ATOM 1463 O O . SER A 1 181 ? -28.870 -2.066 30.824 1.00 97.38 181 SER A O 1
ATOM 1465 N N . CYS A 1 182 ? -26.789 -2.764 30.340 1.00 97.25 182 CYS A N 1
ATOM 1466 C CA . CYS A 1 182 ? -26.125 -1.801 31.216 1.00 97.25 182 CYS A CA 1
ATOM 1467 C C . CYS A 1 182 ? -26.427 -0.371 30.771 1.00 97.25 182 CYS A C 1
ATOM 1469 O O . CYS A 1 182 ? -26.818 0.442 31.596 1.00 97.25 182 CYS A O 1
ATOM 1471 N N . TRP A 1 183 ? -26.307 -0.085 29.470 1.00 97.50 183 TRP A N 1
ATOM 1472 C CA . TRP A 1 183 ? -26.625 1.227 28.909 1.00 97.50 183 TRP A CA 1
ATOM 1473 C C . TRP A 1 183 ? -28.082 1.635 29.148 1.00 97.50 183 TRP A C 1
ATOM 1475 O O . TRP A 1 183 ? -28.337 2.775 29.517 1.00 97.50 183 TRP A O 1
ATOM 1485 N N . GLU A 1 184 ? -29.041 0.727 28.964 1.00 97.75 184 GLU A N 1
ATOM 1486 C CA . GLU A 1 184 ? -30.466 0.997 29.187 1.00 97.75 184 GLU A CA 1
ATOM 1487 C C . GLU A 1 184 ? -30.779 1.308 30.656 1.00 97.75 184 GLU A C 1
ATOM 1489 O O . GLU A 1 184 ? -31.616 2.177 30.916 1.00 97.75 184 GLU A O 1
ATOM 1494 N N . ALA A 1 185 ? -30.065 0.667 31.588 1.00 97.56 185 ALA A N 1
ATOM 1495 C CA . ALA A 1 185 ? -30.192 0.874 33.029 1.00 97.56 185 ALA A CA 1
ATOM 1496 C C . ALA A 1 185 ? -29.535 2.170 33.549 1.00 97.56 185 ALA A C 1
ATOM 1498 O O . ALA A 1 185 ? -29.791 2.560 34.688 1.00 97.56 185 ALA A O 1
ATOM 1499 N N . GLU A 1 186 ? -28.697 2.840 32.750 1.00 98.06 186 GLU A N 1
ATOM 1500 C CA . GLU A 1 186 ? -28.101 4.125 33.135 1.00 98.06 186 GLU A CA 1
ATOM 1501 C C . GLU A 1 186 ? -29.150 5.242 33.237 1.00 98.06 186 GLU A C 1
ATOM 1503 O O . GLU A 1 186 ? -30.180 5.226 32.556 1.00 98.06 186 GLU A O 1
ATOM 1508 N N . SER A 1 187 ? -28.856 6.263 34.049 1.00 98.31 187 SER A N 1
ATOM 1509 C CA . SER A 1 187 ? -29.722 7.441 34.166 1.00 98.31 187 SER A CA 1
ATOM 1510 C C . SER A 1 187 ? -29.738 8.269 32.875 1.00 98.31 187 SER A C 1
ATOM 1512 O O . SER A 1 187 ? -28.763 8.299 32.116 1.00 98.31 187 SER A O 1
ATOM 1514 N N . GLU A 1 188 ? -30.836 8.984 32.626 1.00 98.12 188 GLU A N 1
ATOM 1515 C CA . GLU A 1 188 ? -30.991 9.810 31.421 1.00 98.12 188 GLU A CA 1
ATOM 1516 C C . GLU A 1 188 ? -29.972 10.960 31.367 1.00 98.12 188 GLU A C 1
ATOM 1518 O O . GLU A 1 188 ? -29.466 11.300 30.296 1.00 98.12 188 GLU A O 1
ATOM 1523 N N . GLU A 1 189 ? -29.585 11.518 32.519 1.00 98.00 189 GLU A N 1
ATOM 1524 C CA . GLU A 1 189 ? -28.539 12.543 32.602 1.00 98.00 189 GLU A CA 1
ATOM 1525 C C . GLU A 1 189 ? -27.182 11.990 32.161 1.00 98.00 189 GLU A C 1
ATOM 1527 O O . GLU A 1 189 ? -26.441 12.653 31.429 1.00 98.00 189 GLU A O 1
ATOM 1532 N N . PHE A 1 190 ? -26.863 10.761 32.576 1.00 97.75 190 PHE A N 1
ATOM 1533 C CA . PHE A 1 190 ? -25.627 10.101 32.183 1.00 97.75 190 PHE A CA 1
ATOM 1534 C C . PHE A 1 190 ? -25.627 9.770 30.688 1.00 97.75 190 PHE A C 1
ATOM 1536 O O . PHE A 1 190 ? -24.652 10.072 29.992 1.00 97.75 190 PHE A O 1
ATOM 1543 N N . LYS A 1 191 ? -26.734 9.216 30.172 1.00 98.06 191 LYS A N 1
ATOM 1544 C CA . LYS A 1 191 ? -26.885 8.915 28.742 1.00 98.06 191 LYS A CA 1
ATOM 1545 C C . LYS A 1 191 ? -26.661 10.163 27.891 1.00 98.06 191 LYS A C 1
ATOM 1547 O O . LYS A 1 191 ? -25.849 10.135 26.964 1.00 98.06 191 LYS A O 1
ATOM 1552 N N . LYS A 1 192 ? -27.289 11.280 28.268 1.00 98.00 192 LYS A N 1
ATOM 1553 C CA . LYS A 1 192 ? -27.100 12.580 27.614 1.00 98.00 192 LYS A CA 1
ATOM 1554 C C . LYS A 1 192 ? -25.638 13.040 27.647 1.00 98.00 192 LYS A C 1
ATOM 1556 O O . LYS A 1 192 ? -25.114 13.479 26.627 1.00 98.00 192 LYS A O 1
ATOM 1561 N N . GLY A 1 193 ? -24.942 12.864 28.771 1.00 97.62 193 GLY A N 1
ATOM 1562 C CA . GLY A 1 193 ? -23.514 13.180 28.876 1.00 97.62 193 GLY A CA 1
ATOM 1563 C C . GLY A 1 193 ? -22.640 12.409 27.874 1.00 97.62 193 GLY A C 1
ATOM 1564 O 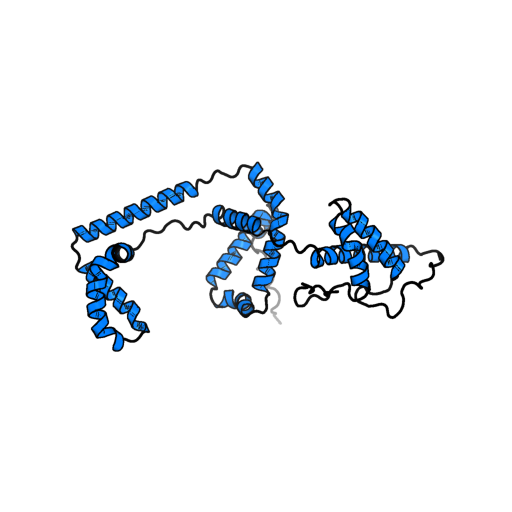O . GLY A 1 193 ? -21.742 12.985 27.253 1.00 97.62 193 GLY A O 1
ATOM 1565 N N . VAL A 1 194 ? -22.924 11.121 27.653 1.00 97.56 194 VAL A N 1
ATOM 1566 C CA . VAL A 1 194 ? -22.211 10.303 26.653 1.00 97.56 194 VAL A CA 1
ATOM 1567 C C . VAL A 1 194 ? -22.567 10.729 25.222 1.00 97.56 194 VAL A C 1
ATOM 1569 O O . VAL A 1 194 ? -21.693 10.744 24.348 1.00 97.56 194 VAL A O 1
ATOM 1572 N N . GLU A 1 195 ? -23.819 11.113 24.962 1.00 97.62 195 GLU A N 1
ATOM 1573 C CA . GLU A 1 195 ? -24.237 11.664 23.666 1.00 97.62 195 GLU A CA 1
ATOM 1574 C C . GLU A 1 195 ? -23.514 12.970 23.328 1.00 97.62 195 GLU A C 1
ATOM 1576 O O . GLU A 1 195 ? -22.996 13.105 22.210 1.00 97.62 195 GLU A O 1
ATOM 1581 N N . ASP A 1 196 ? -23.422 13.884 24.295 1.00 97.94 196 ASP A N 1
ATOM 1582 C CA . ASP A 1 196 ? -22.707 15.156 24.183 1.00 97.94 196 ASP A CA 1
ATOM 1583 C C . ASP A 1 196 ? -21.214 14.919 23.937 1.00 97.94 196 ASP A C 1
ATOM 1585 O O . ASP A 1 196 ? -20.608 15.519 23.044 1.00 97.94 196 ASP A O 1
ATOM 1589 N N . GLN A 1 197 ? -20.610 13.966 24.652 1.00 96.56 197 GLN A N 1
ATOM 1590 C CA . GLN A 1 197 ? -19.222 13.579 24.417 1.00 96.56 197 GLN A CA 1
ATOM 1591 C C . GLN A 1 197 ? -19.018 12.979 23.021 1.00 96.56 197 GLN A C 1
ATOM 1593 O O . GLN A 1 197 ? -18.004 13.258 22.374 1.00 96.56 197 GLN A O 1
ATOM 1598 N N . CYS A 1 198 ? -19.971 12.186 22.526 1.00 97.00 198 CYS A N 1
ATOM 1599 C CA . CYS A 1 198 ? -19.927 11.647 21.171 1.00 97.00 198 CYS A CA 1
ATOM 1600 C C . CYS A 1 198 ? -19.995 12.760 20.114 1.00 97.00 198 CYS A C 1
ATOM 1602 O O . CYS A 1 198 ? -19.230 12.728 19.144 1.00 97.00 198 CYS A O 1
ATOM 1604 N N . SER A 1 199 ? -20.854 13.764 20.321 1.00 97.44 199 SER A N 1
ATOM 1605 C CA . SER A 1 199 ? -20.931 14.962 19.476 1.00 97.44 199 SER A CA 1
ATOM 1606 C C . SER A 1 199 ? -19.614 15.738 19.492 1.00 97.44 199 SER A C 1
ATOM 1608 O O . SER A 1 199 ? -19.042 15.964 18.428 1.00 97.44 199 SER A O 1
ATOM 1610 N N . ARG A 1 200 ? -19.055 16.028 20.674 1.00 97.94 200 ARG A N 1
ATOM 1611 C CA . ARG A 1 200 ? -17.779 16.748 20.825 1.00 97.94 200 ARG A CA 1
ATOM 1612 C C . ARG A 1 200 ? -16.619 16.044 20.118 1.00 97.94 200 ARG A C 1
ATOM 1614 O O . ARG A 1 200 ? -15.903 16.660 19.334 1.00 97.94 200 ARG A O 1
ATOM 1621 N N . VAL A 1 201 ? -16.454 14.735 20.336 1.00 96.31 201 VAL A N 1
ATOM 1622 C CA . VAL A 1 201 ? -15.394 13.945 19.678 1.00 96.31 201 VAL A CA 1
ATOM 1623 C C . VAL A 1 201 ? -15.569 13.951 18.157 1.00 96.31 201 VAL A C 1
ATOM 1625 O O . VAL A 1 201 ? -14.587 14.022 17.414 1.00 96.31 201 VAL A O 1
ATOM 1628 N N . HIS A 1 202 ? -16.811 13.876 17.675 1.00 96.62 202 HIS A N 1
ATOM 1629 C CA . HIS A 1 202 ? -17.096 13.948 16.248 1.00 96.62 202 HIS A CA 1
ATOM 1630 C C . HIS A 1 202 ? -16.784 15.334 15.667 1.00 96.62 202 HIS A C 1
ATOM 1632 O O . HIS A 1 202 ? -16.159 15.412 14.611 1.00 96.62 202 HIS A O 1
ATOM 1638 N N . GLU A 1 203 ? -17.163 16.411 16.351 1.00 97.00 203 GLU A N 1
ATOM 1639 C CA . GLU A 1 203 ? -16.876 17.789 15.944 1.00 97.00 203 GLU A CA 1
ATOM 1640 C C . GLU A 1 203 ? -15.373 18.071 15.884 1.00 97.00 203 GLU A C 1
ATOM 1642 O O . GLU A 1 203 ? -14.892 18.620 14.892 1.00 97.00 203 GLU A O 1
ATOM 1647 N N . GLU A 1 204 ? -14.607 17.627 16.881 1.00 95.69 204 GLU A N 1
ATOM 1648 C CA . GLU A 1 204 ? -13.146 17.733 16.881 1.00 95.69 204 GLU A CA 1
ATOM 1649 C C . GLU A 1 204 ? -12.517 16.958 15.717 1.00 95.69 204 GLU A C 1
ATOM 1651 O O . GLU A 1 204 ? -11.648 17.482 15.012 1.00 95.69 204 GLU A O 1
ATOM 1656 N N . ALA A 1 205 ? -12.973 15.725 15.472 1.00 92.56 205 ALA A N 1
ATOM 1657 C CA . ALA A 1 205 ? -12.511 14.925 14.343 1.00 92.56 205 ALA A CA 1
ATOM 1658 C C . ALA A 1 205 ? -12.859 15.594 13.003 1.00 92.56 205 ALA A C 1
ATOM 1660 O O . ALA A 1 205 ? -12.017 15.662 12.110 1.00 92.56 205 ALA A O 1
ATOM 1661 N N . MET A 1 206 ? -14.069 16.144 12.875 1.00 94.06 206 MET A N 1
ATOM 1662 C CA . MET A 1 206 ? -14.504 16.903 11.702 1.00 94.06 206 MET A CA 1
ATOM 1663 C C . MET A 1 206 ? -13.687 18.181 11.510 1.00 94.06 206 MET A C 1
ATOM 1665 O O . MET A 1 206 ? -13.362 18.513 10.373 1.00 94.06 206 MET A O 1
ATOM 1669 N N . LYS A 1 207 ? -13.323 18.888 12.585 1.00 92.88 207 LYS A N 1
ATOM 1670 C CA . LYS A 1 207 ? -12.459 20.074 12.526 1.00 92.88 207 LYS A CA 1
ATOM 1671 C C . LYS A 1 207 ? -11.065 19.711 12.016 1.00 92.88 207 LYS A C 1
ATOM 1673 O O . LYS A 1 207 ? -10.588 20.357 11.089 1.00 92.88 207 LYS A O 1
ATOM 1678 N N . LYS A 1 208 ? -10.451 18.648 12.551 1.00 87.69 208 LYS A N 1
ATOM 1679 C CA . LYS A 1 208 ? -9.152 18.131 12.074 1.00 87.69 208 LYS A CA 1
ATOM 1680 C C . LYS A 1 208 ? -9.217 17.695 10.614 1.00 87.69 208 LYS A C 1
ATOM 1682 O O . LYS A 1 208 ? -8.348 18.047 9.829 1.00 87.69 208 LYS A O 1
ATOM 1687 N N . TRP A 1 209 ? -10.277 16.983 10.240 1.00 87.19 209 TRP A N 1
ATOM 1688 C CA . TRP A 1 209 ? -10.490 16.554 8.863 1.00 87.19 209 TRP A CA 1
ATOM 1689 C C . TRP A 1 209 ? -10.663 17.737 7.906 1.00 87.19 209 TRP A C 1
ATOM 1691 O O . TRP A 1 209 ? -10.056 17.753 6.843 1.00 87.19 209 TRP A O 1
ATOM 1701 N N . ARG A 1 210 ? -11.442 18.760 8.285 1.00 85.69 210 ARG A N 1
ATOM 1702 C CA . ARG A 1 210 ? -11.593 19.990 7.491 1.00 85.69 210 ARG A CA 1
ATOM 1703 C C . ARG A 1 210 ? -10.268 20.736 7.347 1.00 85.69 210 ARG A C 1
ATOM 1705 O O . ARG A 1 210 ? -9.964 21.167 6.243 1.00 85.69 210 ARG A O 1
ATOM 1712 N N . ALA A 1 211 ? -9.491 20.848 8.425 1.00 83.50 211 ALA A N 1
ATOM 1713 C CA . ALA A 1 211 ? -8.177 21.486 8.399 1.00 83.50 211 ALA A CA 1
ATOM 1714 C C . ALA A 1 211 ? -7.190 20.739 7.485 1.00 83.50 211 ALA A C 1
ATOM 1716 O O . ALA A 1 211 ? -6.499 21.377 6.707 1.00 83.50 211 ALA A O 1
ATOM 1717 N N . GLY A 1 212 ? -7.176 19.401 7.520 1.00 75.81 212 GLY A N 1
ATOM 1718 C CA . GLY A 1 212 ? -6.330 18.589 6.636 1.00 75.81 212 GLY A CA 1
ATOM 1719 C C . GLY A 1 212 ? -6.820 18.502 5.186 1.00 75.81 212 GLY A C 1
ATOM 1720 O O . GLY A 1 212 ? -6.028 18.247 4.290 1.00 75.81 212 GLY A O 1
ATOM 1721 N N . ARG A 1 213 ? -8.119 18.720 4.934 1.00 69.06 213 ARG A N 1
ATOM 1722 C CA . ARG A 1 213 ? -8.693 18.781 3.578 1.00 69.06 213 ARG A CA 1
ATOM 1723 C C . ARG A 1 213 ? -8.428 20.120 2.891 1.00 69.06 213 ARG A C 1
ATOM 1725 O O . ARG A 1 213 ? -8.378 20.167 1.670 1.00 69.06 213 ARG A O 1
ATOM 1732 N N . LEU A 1 214 ? -8.251 21.184 3.670 1.00 52.94 214 LEU A N 1
ATOM 1733 C CA . LEU A 1 214 ? -7.706 22.467 3.221 1.00 52.94 214 LEU A CA 1
ATOM 1734 C C . LEU A 1 214 ? -6.172 22.398 3.122 1.00 52.94 214 LEU A C 1
ATOM 1736 O O . LEU A 1 214 ? -5.489 23.358 3.462 1.00 52.94 214 LEU A O 1
ATOM 1740 N N . GLY A 1 215 ? -5.637 21.252 2.682 1.00 54.78 215 GLY A N 1
ATOM 1741 C CA . GLY A 1 215 ? -4.275 21.205 2.176 1.00 54.78 215 GLY A CA 1
ATOM 1742 C C . GLY A 1 215 ? -4.189 22.206 1.035 1.00 54.78 215 GLY A C 1
ATOM 1743 O O . GLY A 1 215 ? -5.076 22.232 0.177 1.00 54.78 215 GLY A O 1
ATOM 1744 N N . GLU A 1 216 ? -3.192 23.079 1.121 1.00 54.31 216 GLU A N 1
ATOM 1745 C CA . GLU A 1 216 ? -2.855 24.091 0.130 1.00 54.31 216 GLU A CA 1
ATOM 1746 C C . GLU A 1 216 ? -3.082 23.516 -1.265 1.00 54.31 216 GLU A C 1
ATOM 1748 O O . GLU A 1 216 ? -2.645 22.406 -1.575 1.00 54.31 216 GLU A O 1
ATOM 1753 N N . SER A 1 217 ? -3.865 24.222 -2.083 1.00 59.25 217 SER A N 1
ATOM 1754 C CA . SER A 1 217 ? -3.953 23.899 -3.500 1.00 59.25 217 SER A CA 1
ATOM 1755 C C . SER A 1 217 ? -2.524 23.772 -4.004 1.00 59.25 217 SER A C 1
ATOM 1757 O O . SER A 1 217 ? -1.809 24.774 -3.949 1.00 59.25 217 SER A O 1
ATOM 1759 N N . PHE A 1 218 ? -2.122 22.567 -4.427 1.00 63.88 218 PHE A N 1
ATOM 1760 C CA . PHE A 1 218 ? -0.811 22.355 -5.029 1.00 63.88 218 PHE A CA 1
ATOM 1761 C C . PHE A 1 218 ? -0.590 23.470 -6.042 1.00 63.88 218 PHE A C 1
ATOM 1763 O O . PHE A 1 218 ? -1.451 23.733 -6.893 1.00 63.88 218 PHE A O 1
ATOM 1770 N N . THR A 1 219 ? 0.521 24.176 -5.896 1.00 78.69 219 THR A N 1
ATOM 1771 C CA . THR A 1 219 ? 0.910 25.174 -6.880 1.00 78.69 219 THR A CA 1
ATOM 1772 C C . THR A 1 219 ? 1.127 24.474 -8.221 1.00 78.69 219 THR A C 1
ATOM 1774 O O . THR A 1 219 ? 1.397 23.272 -8.289 1.00 78.69 219 THR A O 1
ATOM 1777 N N . ALA A 1 220 ? 0.983 25.213 -9.322 1.00 78.44 220 ALA A N 1
ATOM 1778 C CA . ALA A 1 220 ? 1.220 24.646 -10.650 1.00 78.44 220 ALA A CA 1
ATOM 1779 C C . ALA A 1 220 ? 2.647 24.070 -10.784 1.00 78.44 220 ALA A C 1
ATOM 1781 O O . ALA A 1 220 ? 2.841 23.084 -11.490 1.00 78.44 220 ALA A O 1
ATOM 1782 N N . GLU A 1 221 ? 3.615 24.654 -10.070 1.00 77.69 221 GLU A N 1
ATOM 1783 C CA . GLU A 1 221 ? 5.006 24.194 -10.007 1.00 77.69 221 GLU A CA 1
ATOM 1784 C C . GLU A 1 221 ? 5.119 22.837 -9.301 1.00 77.69 221 GLU A C 1
ATOM 1786 O O . GLU A 1 221 ? 5.633 21.893 -9.891 1.00 77.69 221 GLU A O 1
ATOM 1791 N N . GLU A 1 222 ? 4.528 22.676 -8.114 1.00 73.06 222 GLU A N 1
ATOM 1792 C CA . GLU A 1 222 ? 4.533 21.390 -7.398 1.00 73.06 222 GLU A CA 1
ATOM 1793 C C . GLU A 1 222 ? 3.829 20.274 -8.184 1.00 73.06 222 GLU A C 1
ATOM 1795 O O . GLU A 1 222 ? 4.208 19.105 -8.093 1.00 73.06 222 GLU A O 1
ATOM 1800 N N . TYR A 1 223 ? 2.801 20.617 -8.969 1.00 71.81 223 TYR A N 1
ATOM 1801 C CA . TYR A 1 223 ? 2.141 19.653 -9.846 1.00 71.81 223 TYR A CA 1
ATOM 1802 C C . TYR A 1 223 ? 3.056 19.200 -10.990 1.00 71.81 223 TYR A C 1
ATOM 1804 O O . TYR A 1 223 ? 3.110 18.008 -11.293 1.00 71.81 223 TYR A O 1
ATOM 1812 N N . ASN A 1 224 ? 3.796 20.128 -11.602 1.00 76.81 224 ASN A N 1
ATOM 1813 C CA . ASN A 1 224 ? 4.786 19.791 -12.622 1.00 76.81 224 ASN A CA 1
ATOM 1814 C C . ASN A 1 224 ? 5.928 18.950 -12.044 1.00 76.81 224 ASN A C 1
ATOM 1816 O O . ASN A 1 224 ? 6.246 17.914 -12.621 1.00 76.81 224 ASN A O 1
ATOM 1820 N N . ASP A 1 225 ? 6.465 19.304 -10.877 1.00 73.06 225 ASP A N 1
ATOM 1821 C CA . ASP A 1 225 ? 7.512 18.521 -10.208 1.00 73.06 225 ASP A CA 1
ATOM 1822 C C . ASP A 1 225 ? 7.028 17.093 -9.876 1.00 73.06 225 ASP A C 1
ATOM 1824 O O . ASP A 1 225 ? 7.752 16.101 -10.032 1.00 73.06 225 ASP A O 1
ATOM 1828 N N . ALA A 1 226 ? 5.763 16.953 -9.463 1.00 72.12 226 ALA A N 1
ATOM 1829 C CA . ALA A 1 226 ? 5.133 15.653 -9.241 1.00 72.12 226 ALA A CA 1
ATOM 1830 C C . ALA A 1 226 ? 4.960 14.846 -10.544 1.00 72.12 226 ALA A C 1
ATOM 1832 O O . ALA A 1 226 ? 5.103 13.622 -10.527 1.00 72.12 226 ALA A O 1
ATOM 1833 N N . LEU A 1 227 ? 4.666 15.504 -11.671 1.00 75.38 227 LEU A N 1
ATOM 1834 C CA . LEU A 1 227 ? 4.585 14.860 -12.986 1.00 75.38 227 LEU A CA 1
ATOM 1835 C C . LEU A 1 227 ? 5.961 14.444 -13.513 1.00 75.38 227 LEU A C 1
ATOM 1837 O O . LEU A 1 227 ? 6.098 13.340 -14.035 1.00 75.38 227 LEU A O 1
ATOM 1841 N N . GLU A 1 228 ? 6.986 15.276 -13.353 1.00 78.56 228 GLU A N 1
ATOM 1842 C CA . GLU A 1 228 ? 8.350 14.947 -13.780 1.00 78.56 228 GLU A CA 1
ATOM 1843 C C . GLU A 1 228 ? 8.925 13.775 -12.975 1.00 78.56 228 GLU A C 1
ATOM 1845 O O . GLU A 1 228 ? 9.556 12.875 -13.532 1.00 78.56 228 GLU A O 1
ATOM 1850 N N . SER A 1 229 ? 8.629 13.713 -11.674 1.00 71.62 229 SER A N 1
ATOM 1851 C CA . SER A 1 229 ? 9.011 12.586 -10.811 1.00 71.62 229 SER A CA 1
ATOM 1852 C C . SER A 1 229 ? 8.142 11.332 -10.994 1.00 71.62 229 SER A C 1
ATOM 1854 O O . SER A 1 229 ? 8.471 10.263 -10.471 1.00 71.62 229 SER A O 1
ATOM 1856 N N . MET A 1 230 ? 7.056 11.416 -11.770 1.00 72.56 230 MET A N 1
ATOM 1857 C CA . MET A 1 230 ? 6.114 10.314 -11.969 1.00 72.56 230 MET A CA 1
ATOM 1858 C C . MET A 1 230 ? 6.744 9.131 -12.725 1.00 72.56 230 MET A C 1
ATOM 1860 O O . MET A 1 230 ? 6.409 7.980 -12.431 1.00 72.56 230 MET A O 1
ATOM 1864 N N . GLU A 1 231 ? 7.688 9.371 -13.646 1.00 70.19 231 GLU A N 1
ATOM 1865 C CA . GLU A 1 231 ? 8.377 8.307 -14.406 1.00 70.19 231 GLU A CA 1
ATOM 1866 C C . GLU A 1 231 ? 9.118 7.329 -13.477 1.00 70.19 231 GLU A C 1
ATOM 1868 O O . GLU A 1 231 ? 9.108 6.112 -13.686 1.00 70.19 231 GLU A O 1
ATOM 1873 N N . ASP A 1 232 ? 9.713 7.843 -12.400 1.00 67.94 232 ASP A N 1
ATOM 1874 C CA . ASP A 1 232 ? 10.460 7.035 -11.437 1.00 67.94 232 ASP A CA 1
ATOM 1875 C C . ASP A 1 232 ? 9.570 6.164 -10.546 1.00 67.94 232 ASP A C 1
ATOM 1877 O O . ASP A 1 232 ? 10.081 5.312 -9.815 1.00 67.94 232 ASP A O 1
ATOM 1881 N N . VAL A 1 233 ? 8.251 6.356 -10.605 1.00 67.00 233 VAL A N 1
ATOM 1882 C CA . VAL A 1 233 ? 7.305 5.791 -9.637 1.00 67.00 233 VAL A CA 1
ATOM 1883 C C . VAL A 1 233 ? 6.246 4.943 -10.316 1.00 67.00 233 VAL A C 1
ATOM 1885 O O . VAL A 1 233 ? 5.937 3.862 -9.820 1.00 67.00 233 VAL A O 1
ATOM 1888 N N . VAL A 1 234 ? 5.735 5.379 -11.468 1.00 74.19 234 VAL A N 1
ATOM 1889 C CA . VAL A 1 234 ? 4.735 4.627 -12.234 1.00 74.19 234 VAL A CA 1
ATOM 1890 C C . VAL A 1 234 ? 5.281 3.278 -12.663 1.00 74.19 234 VAL A C 1
ATOM 1892 O O . VAL A 1 234 ? 4.561 2.293 -12.556 1.00 74.19 234 VAL A O 1
ATOM 1895 N N . ILE A 1 235 ? 6.547 3.204 -13.084 1.00 71.25 235 ILE A N 1
ATOM 1896 C CA . ILE A 1 235 ? 7.147 1.934 -13.509 1.00 71.25 235 ILE A CA 1
ATOM 1897 C C . ILE A 1 235 ? 7.250 0.955 -12.320 1.00 71.25 235 ILE A C 1
ATOM 1899 O O . ILE A 1 235 ? 6.641 -0.107 -12.406 1.00 71.25 235 ILE A O 1
ATOM 1903 N N . PRO A 1 236 ? 7.882 1.296 -11.173 1.00 66.56 236 PRO A N 1
ATOM 1904 C CA . PRO A 1 236 ? 7.881 0.407 -10.009 1.00 66.56 236 PRO A CA 1
ATOM 1905 C C . PRO A 1 236 ? 6.490 0.065 -9.466 1.00 66.56 236 PRO A C 1
ATOM 1907 O O . PRO A 1 236 ? 6.293 -1.031 -8.949 1.00 66.56 236 PRO A O 1
ATOM 1910 N N . LEU A 1 237 ? 5.530 0.991 -9.548 1.00 66.62 237 LEU A N 1
ATOM 1911 C CA . LEU A 1 237 ? 4.152 0.736 -9.135 1.00 66.62 237 LEU A CA 1
ATOM 1912 C C . LEU A 1 237 ? 3.463 -0.255 -10.081 1.00 66.62 237 LEU A C 1
ATOM 1914 O O . LEU A 1 237 ? 2.805 -1.174 -9.605 1.00 66.62 237 LEU A O 1
ATOM 1918 N N . ALA A 1 238 ? 3.621 -0.091 -11.395 1.00 72.31 238 ALA A N 1
ATOM 1919 C CA . ALA A 1 238 ? 3.096 -1.014 -12.396 1.00 72.31 238 ALA A CA 1
ATOM 1920 C C . ALA A 1 238 ? 3.736 -2.399 -12.262 1.00 72.31 238 ALA A C 1
ATOM 1922 O O . ALA A 1 238 ? 3.019 -3.392 -12.317 1.00 72.31 238 ALA A O 1
ATOM 1923 N N . ASP A 1 239 ? 5.044 -2.466 -11.999 1.00 63.88 239 ASP A N 1
ATOM 1924 C CA . ASP A 1 239 ? 5.754 -3.718 -11.731 1.00 63.88 239 ASP A CA 1
ATOM 1925 C C . ASP A 1 239 ? 5.236 -4.388 -10.448 1.00 63.88 239 ASP A C 1
ATOM 1927 O O . ASP A 1 239 ? 4.941 -5.579 -10.459 1.00 63.88 239 ASP A O 1
ATOM 1931 N N . ALA A 1 240 ? 5.041 -3.632 -9.359 1.00 63.62 240 ALA A N 1
ATOM 1932 C CA . ALA A 1 240 ? 4.501 -4.159 -8.102 1.00 63.62 240 ALA A CA 1
ATOM 1933 C C . ALA A 1 240 ? 3.036 -4.612 -8.225 1.00 63.62 240 ALA A C 1
ATOM 1935 O O . ALA A 1 240 ? 2.637 -5.600 -7.610 1.00 63.62 240 ALA A O 1
ATOM 1936 N N . LEU A 1 241 ? 2.226 -3.901 -9.015 1.00 60.88 241 LEU A N 1
ATOM 1937 C CA . LEU A 1 241 ? 0.858 -4.307 -9.338 1.00 60.88 241 LEU A CA 1
ATOM 1938 C C . LEU A 1 241 ? 0.844 -5.540 -10.241 1.00 60.88 241 LEU A C 1
ATOM 1940 O O . LEU A 1 241 ? 0.035 -6.432 -10.030 1.00 60.88 241 LEU A O 1
ATOM 1944 N N . ALA A 1 242 ? 1.740 -5.623 -11.222 1.00 64.44 242 ALA A N 1
ATOM 1945 C CA . ALA A 1 242 ? 1.879 -6.812 -12.048 1.00 64.44 242 ALA A CA 1
ATOM 1946 C C . ALA A 1 242 ? 2.319 -8.013 -11.195 1.00 64.44 242 ALA A C 1
ATOM 1948 O O . ALA A 1 242 ? 1.748 -9.090 -11.310 1.00 64.44 242 ALA A O 1
ATOM 1949 N N . GLU A 1 243 ? 3.266 -7.834 -10.277 1.00 60.47 243 GLU A N 1
ATOM 1950 C CA . GLU A 1 243 ? 3.696 -8.890 -9.362 1.00 60.47 243 GLU A CA 1
ATOM 1951 C C . GLU A 1 243 ? 2.575 -9.307 -8.394 1.00 60.47 243 GLU A C 1
ATOM 1953 O O . GLU A 1 243 ? 2.361 -10.498 -8.185 1.00 60.47 243 GLU A O 1
ATOM 1958 N N . SER A 1 244 ? 1.793 -8.371 -7.846 1.00 60.16 244 SER A N 1
ATOM 1959 C CA . SER A 1 244 ? 0.683 -8.719 -6.945 1.00 60.16 244 SER A CA 1
ATOM 1960 C C . SER A 1 244 ? -0.501 -9.370 -7.668 1.00 60.16 244 SER A C 1
ATOM 1962 O O . SER A 1 244 ? -1.104 -10.299 -7.141 1.00 60.16 244 SER A O 1
ATOM 1964 N N . VAL A 1 245 ? -0.817 -8.929 -8.888 1.00 57.66 245 VAL A N 1
ATOM 1965 C CA . VAL A 1 245 ? -1.943 -9.450 -9.681 1.00 57.66 245 VAL A CA 1
ATOM 1966 C C . VAL A 1 245 ? -1.596 -10.769 -10.381 1.00 57.66 245 VAL A C 1
ATOM 1968 O O . VAL A 1 245 ? -2.493 -11.586 -10.600 1.00 57.66 245 VAL A O 1
ATOM 1971 N N . PHE A 1 246 ? -0.321 -10.991 -10.722 1.00 51.09 246 PHE A N 1
ATOM 1972 C CA . PHE A 1 246 ? 0.139 -12.148 -11.501 1.00 51.09 246 PHE A CA 1
ATOM 1973 C C . PHE A 1 246 ? 1.105 -13.087 -10.759 1.00 51.09 246 PHE A C 1
ATOM 1975 O O . PHE A 1 246 ? 1.577 -14.047 -11.366 1.00 51.09 246 PHE A O 1
ATOM 1982 N N . SER A 1 247 ? 1.412 -12.872 -9.473 1.00 48.53 247 SER A N 1
ATOM 1983 C CA . SER A 1 247 ? 2.131 -13.892 -8.698 1.00 48.53 247 SER A CA 1
ATOM 1984 C C . SER A 1 247 ? 1.213 -15.087 -8.422 1.00 48.53 247 SER A C 1
ATOM 1986 O O . SER A 1 247 ? 0.175 -14.971 -7.776 1.00 48.53 247 SER A O 1
ATOM 1988 N N . ASP A 1 248 ? 1.623 -16.265 -8.895 1.00 46.78 248 ASP A N 1
ATOM 1989 C CA . ASP A 1 248 ? 0.944 -17.560 -8.712 1.00 46.78 248 ASP A CA 1
ATOM 1990 C C . ASP A 1 248 ? 0.945 -18.076 -7.251 1.00 46.78 248 ASP A C 1
ATOM 1992 O O . ASP A 1 248 ? 0.610 -19.229 -6.972 1.00 46.78 248 ASP A O 1
ATOM 1996 N N . THR A 1 249 ? 1.307 -17.240 -6.277 1.00 49.78 249 THR A N 1
ATOM 1997 C CA . THR A 1 249 ? 0.930 -17.459 -4.876 1.00 49.78 249 THR A CA 1
ATOM 1998 C C . THR A 1 249 ? -0.588 -17.322 -4.749 1.00 49.78 249 THR A C 1
ATOM 2000 O O . THR A 1 249 ? -1.191 -16.575 -5.503 1.00 49.78 249 THR A O 1
ATOM 2003 N N . ALA A 1 250 ? -1.232 -18.054 -3.833 1.00 46.28 250 ALA A N 1
ATOM 2004 C CA . ALA A 1 250 ? -2.691 -18.278 -3.754 1.00 46.28 250 ALA A CA 1
ATOM 2005 C C . ALA A 1 250 ? -3.630 -17.040 -3.866 1.00 46.28 250 ALA A C 1
ATOM 2007 O O . ALA A 1 250 ? -4.841 -17.200 -4.004 1.00 46.28 250 ALA A O 1
ATOM 2008 N N . GLU A 1 251 ? -3.094 -15.820 -3.862 1.00 47.34 251 GLU A N 1
ATOM 2009 C CA . GLU A 1 251 ? -3.771 -14.564 -4.191 1.00 47.34 251 GLU A CA 1
ATOM 2010 C C . GLU A 1 251 ? -4.021 -14.337 -5.699 1.00 47.34 251 GLU A C 1
ATOM 2012 O O . GLU A 1 251 ? -4.924 -13.578 -6.037 1.00 47.34 251 GLU A O 1
ATOM 2017 N N . GLY A 1 252 ? -3.360 -15.043 -6.626 1.00 42.19 252 GLY A N 1
ATOM 2018 C CA . GLY A 1 252 ? -3.687 -15.000 -8.066 1.00 42.19 252 GLY A CA 1
ATOM 2019 C C . GLY A 1 252 ? -5.096 -15.525 -8.404 1.00 42.19 252 GLY A C 1
ATOM 2020 O O . GLY A 1 252 ? -5.662 -15.224 -9.458 1.00 42.19 252 GLY A O 1
ATOM 2021 N N . ALA A 1 253 ? -5.720 -16.256 -7.474 1.00 43.34 253 ALA A N 1
ATOM 2022 C CA . ALA A 1 253 ? -7.139 -16.590 -7.541 1.00 43.34 253 ALA A CA 1
ATOM 2023 C C . ALA A 1 253 ? -8.031 -15.348 -7.332 1.00 43.34 253 ALA A C 1
ATOM 2025 O O . ALA A 1 253 ? -9.121 -15.281 -7.895 1.00 43.34 253 ALA A O 1
ATOM 2026 N N . ILE A 1 254 ? -7.558 -14.329 -6.604 1.00 50.97 254 ILE A N 1
ATOM 2027 C CA . ILE A 1 254 ? -8.324 -13.131 -6.241 1.00 50.97 254 ILE A CA 1
ATOM 2028 C C . ILE A 1 254 ? -8.584 -12.239 -7.455 1.00 50.97 254 ILE A C 1
ATOM 2030 O O . ILE A 1 254 ? -9.679 -11.708 -7.547 1.00 50.97 254 ILE A O 1
ATOM 2034 N N . SER A 1 255 ? -7.691 -12.113 -8.444 1.00 49.06 255 SER A N 1
ATOM 2035 C CA . SER A 1 255 ? -8.005 -11.291 -9.634 1.00 49.06 255 SER A CA 1
ATOM 2036 C C . SER A 1 255 ? -9.126 -11.899 -10.492 1.00 49.06 255 SER A C 1
ATOM 2038 O O . SER A 1 255 ? -9.962 -11.173 -11.028 1.00 49.06 255 SER A O 1
ATOM 2040 N N . LYS A 1 256 ? -9.218 -13.237 -10.543 1.00 53.25 256 LYS A N 1
ATOM 2041 C CA . LYS A 1 256 ? -10.331 -13.965 -11.184 1.00 53.25 256 LYS A CA 1
ATOM 2042 C C . LYS A 1 256 ? -11.581 -14.043 -10.300 1.00 53.25 256 LYS A C 1
ATOM 2044 O O . LYS A 1 256 ? -12.683 -14.203 -10.817 1.00 53.25 256 LYS A O 1
ATOM 2049 N N . MET A 1 257 ? -11.420 -13.917 -8.983 1.00 53.16 257 MET A N 1
ATOM 2050 C CA . MET A 1 257 ? -12.498 -14.010 -7.999 1.00 53.16 257 MET A CA 1
ATOM 2051 C C . MET A 1 257 ? -13.020 -12.644 -7.535 1.00 53.16 257 MET A C 1
ATOM 2053 O O . MET A 1 257 ? -14.113 -12.585 -6.994 1.00 53.16 257 MET A O 1
ATOM 2057 N N . TRP A 1 258 ? -12.337 -11.521 -7.760 1.00 65.31 258 TRP A N 1
ATOM 2058 C CA . TRP A 1 258 ? -12.762 -10.229 -7.208 1.00 65.31 258 TRP A CA 1
ATOM 2059 C C . TRP A 1 258 ? -14.142 -9.828 -7.735 1.00 65.31 258 TRP A C 1
ATOM 2061 O O . TRP A 1 258 ? -15.030 -9.512 -6.949 1.00 65.31 258 TRP A O 1
ATOM 2071 N N . ALA A 1 259 ? -14.373 -9.992 -9.040 1.00 69.31 259 ALA A N 1
ATOM 2072 C CA . ALA A 1 259 ? -15.693 -9.804 -9.635 1.00 69.31 259 ALA A CA 1
ATOM 2073 C C . ALA A 1 259 ? -16.752 -10.796 -9.106 1.00 69.31 259 ALA A C 1
ATOM 2075 O O . ALA A 1 259 ? -17.937 -10.475 -9.097 1.00 69.31 259 ALA A O 1
ATOM 2076 N N . GLN A 1 260 ? -16.344 -11.986 -8.648 1.00 67.81 260 GLN A N 1
ATOM 2077 C CA . GLN A 1 260 ? -17.245 -13.006 -8.096 1.00 67.81 260 GLN A CA 1
ATOM 2078 C C . GLN A 1 260 ? -17.596 -12.763 -6.616 1.00 67.81 260 GLN A C 1
ATOM 2080 O O . GLN A 1 260 ? -18.717 -13.056 -6.212 1.00 67.81 260 GLN A O 1
ATOM 2085 N N . PHE A 1 261 ? -16.671 -12.233 -5.809 1.00 67.44 261 PHE A N 1
ATOM 2086 C CA . PHE A 1 261 ? -16.839 -12.067 -4.355 1.00 67.44 261 PHE A CA 1
ATOM 2087 C C . PHE A 1 261 ? -17.201 -10.634 -3.939 1.00 67.44 261 PHE A C 1
ATOM 2089 O O . PHE A 1 261 ? -17.861 -10.449 -2.920 1.00 67.44 261 PHE A O 1
ATOM 2096 N N . ASP A 1 262 ? -16.816 -9.628 -4.728 1.00 69.69 262 ASP A N 1
ATOM 2097 C CA . ASP A 1 262 ? -17.186 -8.221 -4.541 1.00 69.69 262 ASP A CA 1
ATOM 2098 C C . ASP A 1 262 ? -17.430 -7.546 -5.900 1.00 69.69 262 ASP A C 1
ATOM 2100 O O . ASP A 1 262 ? -16.702 -6.660 -6.358 1.00 69.69 262 ASP A O 1
ATOM 2104 N N . HIS A 1 263 ? -18.500 -7.986 -6.561 1.00 76.25 263 HIS A N 1
ATOM 2105 C CA . HIS A 1 263 ? -18.932 -7.446 -7.847 1.00 76.25 263 HIS A CA 1
ATOM 2106 C C . HIS A 1 263 ? -19.121 -5.920 -7.805 1.00 76.25 263 HIS A C 1
ATOM 2108 O O . HIS A 1 263 ? -18.819 -5.222 -8.775 1.00 76.25 263 HIS A O 1
ATOM 2114 N N . LEU A 1 264 ? -19.628 -5.380 -6.691 1.00 74.44 264 LEU A N 1
ATOM 2115 C CA . LEU A 1 264 ? -19.887 -3.947 -6.548 1.00 74.44 264 LEU A CA 1
ATOM 2116 C C . LEU A 1 264 ? -18.586 -3.146 -6.469 1.00 74.44 264 LEU A C 1
ATOM 2118 O O . LEU A 1 264 ? -18.467 -2.136 -7.165 1.00 74.44 264 LEU A O 1
ATOM 2122 N N . GLY A 1 265 ? -17.605 -3.595 -5.681 1.00 74.56 265 GLY A N 1
ATOM 2123 C CA . GLY A 1 265 ? -16.286 -2.969 -5.614 1.00 74.56 265 GLY A CA 1
ATOM 2124 C C . GLY A 1 265 ? -15.532 -3.047 -6.941 1.00 74.56 265 GLY A C 1
ATOM 2125 O O . GLY A 1 265 ? -14.959 -2.047 -7.384 1.00 74.56 265 GLY A O 1
ATOM 2126 N N . PHE A 1 266 ? -15.605 -4.193 -7.623 1.00 79.81 266 PHE A N 1
ATOM 2127 C CA . PHE A 1 266 ? -15.030 -4.364 -8.958 1.00 79.81 266 PHE A CA 1
ATOM 2128 C C . PHE A 1 266 ? -15.653 -3.388 -9.970 1.00 79.81 266 PHE A C 1
ATOM 2130 O O . PHE A 1 266 ? -14.941 -2.599 -10.590 1.00 79.81 266 PHE A O 1
ATOM 2137 N N . THR A 1 267 ? -16.989 -3.348 -10.051 1.00 78.06 267 THR A N 1
ATOM 2138 C CA . THR A 1 267 ? -17.727 -2.440 -10.952 1.00 78.06 267 THR A CA 1
ATOM 2139 C C . THR A 1 267 ? -17.425 -0.971 -10.641 1.00 78.06 267 THR A C 1
ATOM 2141 O O . THR A 1 267 ? -17.255 -0.150 -11.542 1.00 78.06 267 THR A O 1
ATOM 2144 N N . ALA A 1 268 ? -17.336 -0.606 -9.358 1.00 74.69 268 ALA A N 1
ATOM 2145 C CA . ALA A 1 268 ? -17.000 0.754 -8.948 1.00 74.69 268 ALA A CA 1
ATOM 2146 C C . ALA A 1 268 ? -15.576 1.150 -9.375 1.00 74.69 268 ALA A C 1
ATOM 2148 O O . ALA A 1 268 ? -15.357 2.284 -9.811 1.00 74.69 268 ALA A O 1
ATOM 2149 N N . THR A 1 269 ? -14.627 0.216 -9.283 1.00 75.38 269 THR A N 1
ATOM 2150 C CA . THR A 1 269 ? -13.233 0.415 -9.697 1.00 75.38 269 THR A CA 1
ATOM 2151 C C . THR A 1 269 ? -13.133 0.565 -11.211 1.00 75.38 269 THR A C 1
ATOM 2153 O O . THR A 1 269 ? -12.547 1.534 -11.693 1.00 75.38 269 THR A O 1
ATOM 2156 N N . GLU A 1 270 ? -13.786 -0.315 -11.968 1.00 83.75 270 GLU A N 1
ATOM 2157 C CA . GLU A 1 270 ? -13.867 -0.245 -13.429 1.00 83.75 270 GLU A CA 1
ATOM 2158 C C . GLU A 1 270 ? -14.496 1.077 -13.902 1.00 83.75 270 GLU A C 1
ATOM 2160 O O . GLU A 1 270 ? -13.949 1.772 -14.765 1.00 83.75 270 GLU A O 1
ATOM 2165 N N . ALA A 1 271 ? -15.595 1.503 -13.272 1.00 78.00 271 ALA A N 1
ATOM 2166 C CA . ALA A 1 271 ? -16.238 2.783 -13.560 1.00 78.00 271 ALA A CA 1
ATOM 2167 C C . ALA A 1 271 ? -15.365 3.994 -13.186 1.00 78.00 271 ALA A C 1
ATOM 2169 O O . ALA A 1 271 ? -15.521 5.071 -13.768 1.00 78.00 271 ALA A O 1
ATOM 2170 N N . SER A 1 272 ? -14.477 3.858 -12.199 1.00 79.44 272 SER A N 1
ATOM 2171 C CA . SER A 1 272 ? -13.515 4.898 -11.820 1.00 79.44 272 SER A CA 1
ATOM 2172 C C . SER A 1 272 ? -12.399 5.019 -12.860 1.00 79.44 272 SER A C 1
ATOM 2174 O O . SER A 1 272 ? -12.153 6.112 -13.369 1.00 79.44 272 SER A O 1
ATOM 2176 N N . ILE A 1 273 ? -11.800 3.890 -13.255 1.00 78.06 273 ILE A N 1
ATOM 2177 C CA . ILE A 1 273 ? -10.751 3.832 -14.286 1.00 78.06 273 ILE A CA 1
ATOM 2178 C C . ILE A 1 273 ? -11.290 4.341 -15.626 1.00 78.06 273 ILE A C 1
ATOM 2180 O O . ILE A 1 273 ? -10.645 5.154 -16.281 1.00 78.06 273 ILE A O 1
ATOM 2184 N N . THR A 1 274 ? -12.511 3.950 -15.996 1.00 76.62 274 THR A N 1
ATOM 2185 C CA . THR A 1 274 ? -13.178 4.428 -17.217 1.00 76.62 274 THR A CA 1
ATOM 2186 C C . THR A 1 274 ? -13.410 5.939 -17.179 1.00 76.62 274 THR A C 1
ATOM 2188 O O . THR A 1 274 ? -13.157 6.634 -18.160 1.00 76.62 274 THR A O 1
ATOM 2191 N N . ARG A 1 275 ? -13.859 6.490 -16.040 1.00 78.75 275 ARG A N 1
ATOM 2192 C CA . ARG A 1 275 ? -14.034 7.944 -15.882 1.00 78.75 275 ARG A CA 1
ATOM 2193 C C . ARG A 1 275 ? -12.716 8.699 -15.981 1.00 78.75 275 ARG A C 1
ATOM 2195 O O . ARG A 1 275 ? -12.683 9.738 -16.632 1.00 78.75 275 ARG A O 1
ATOM 2202 N N . TYR A 1 276 ? -11.656 8.172 -15.374 1.00 79.56 276 TYR A N 1
ATOM 2203 C CA . TYR A 1 276 ? -10.313 8.722 -15.515 1.00 79.56 276 TYR A CA 1
ATOM 2204 C C . TYR A 1 276 ? -9.872 8.698 -16.984 1.00 79.56 276 TYR A C 1
ATOM 2206 O O . TYR A 1 276 ? -9.528 9.736 -17.540 1.00 79.56 276 TYR A O 1
ATOM 2214 N N . GLY A 1 277 ? -9.992 7.550 -17.654 1.00 75.06 277 GLY A N 1
ATOM 2215 C CA . GLY A 1 277 ? -9.627 7.423 -19.062 1.00 75.06 277 GLY A CA 1
ATOM 2216 C C . GLY A 1 277 ? -10.374 8.416 -19.958 1.00 75.06 277 GLY A C 1
ATOM 2217 O O . GLY A 1 277 ? -9.771 9.089 -20.793 1.00 75.06 277 GLY A O 1
ATOM 2218 N N . ASN A 1 278 ? -11.673 8.592 -19.707 1.00 74.44 278 ASN A N 1
ATOM 2219 C CA . ASN A 1 278 ? -12.496 9.542 -20.446 1.00 74.44 278 ASN A CA 1
ATOM 2220 C C . ASN A 1 278 ? -12.122 11.007 -20.186 1.00 74.44 278 ASN A C 1
ATOM 2222 O O . ASN A 1 278 ? -12.190 11.824 -21.098 1.00 74.44 278 ASN A O 1
ATOM 2226 N N . ALA A 1 279 ? -11.737 11.352 -18.958 1.00 71.00 279 ALA A N 1
ATOM 2227 C CA . ALA A 1 279 ? -11.371 12.720 -18.603 1.00 71.00 279 ALA A CA 1
ATOM 2228 C C . ALA A 1 279 ? -10.033 13.157 -19.218 1.00 71.00 279 ALA A C 1
ATOM 2230 O O . ALA A 1 279 ? -9.880 14.328 -19.554 1.00 71.00 279 ALA A O 1
ATOM 2231 N N . PHE A 1 280 ? -9.080 12.232 -19.358 1.00 69.25 280 PHE A N 1
ATOM 2232 C CA . PHE A 1 280 ? -7.705 12.562 -19.744 1.00 69.25 280 PHE A CA 1
ATOM 2233 C C . PHE A 1 280 ? -7.350 12.199 -21.187 1.00 69.25 280 PHE A C 1
ATOM 2235 O O . PHE A 1 280 ? -6.515 12.872 -21.785 1.00 69.25 280 PHE A O 1
ATOM 2242 N N . PHE A 1 281 ? -7.972 11.165 -21.762 1.00 74.25 281 PHE A N 1
ATOM 2243 C CA . PHE A 1 281 ? -7.579 10.648 -23.080 1.00 74.25 281 PHE A CA 1
ATOM 2244 C C . PHE A 1 281 ? -8.653 10.793 -24.157 1.00 74.25 281 PHE A C 1
ATOM 2246 O O . PHE A 1 281 ? -8.369 10.534 -25.323 1.00 74.25 281 PHE A O 1
ATOM 2253 N N . THR A 1 282 ? -9.876 11.206 -23.809 1.00 77.00 282 THR A N 1
ATOM 2254 C CA . THR A 1 282 ? -10.922 11.437 -24.817 1.00 77.00 282 THR A CA 1
ATOM 2255 C C . THR A 1 282 ? -10.877 12.882 -25.284 1.00 77.00 282 THR A C 1
ATOM 2257 O O . THR A 1 282 ? -11.063 13.810 -24.496 1.00 77.00 282 THR A O 1
ATOM 2260 N N . THR A 1 283 ? -10.642 13.091 -26.579 1.00 74.69 283 THR A N 1
ATOM 2261 C CA . THR A 1 283 ? -10.680 14.438 -27.155 1.00 74.69 283 THR A CA 1
ATOM 2262 C C . THR A 1 283 ? -12.120 14.975 -27.170 1.00 74.69 283 THR A C 1
ATOM 2264 O O . THR A 1 283 ? -13.075 14.193 -27.248 1.00 74.69 283 THR A O 1
ATOM 2267 N N . PRO A 1 284 ? -12.331 16.305 -27.132 1.00 70.81 284 PRO A N 1
ATOM 2268 C CA . PRO A 1 284 ? -13.674 16.896 -27.165 1.00 70.81 284 PRO A CA 1
ATOM 2269 C C . PRO A 1 284 ? -14.549 16.410 -28.338 1.00 70.81 284 PRO A C 1
ATOM 2271 O O . PRO A 1 284 ? -15.763 16.260 -28.184 1.00 70.81 284 PRO A O 1
ATOM 2274 N N . GLU A 1 285 ? -13.941 16.093 -29.486 1.00 68.69 285 GLU A N 1
ATOM 2275 C CA . GLU A 1 285 ? -14.625 15.525 -30.658 1.00 68.69 285 GLU A CA 1
ATOM 2276 C C . GLU A 1 285 ? -15.157 14.103 -30.420 1.00 68.69 285 GLU A C 1
ATOM 2278 O O . GLU A 1 285 ? -16.268 13.775 -30.840 1.00 68.69 285 GLU A O 1
ATOM 2283 N N . GLN A 1 286 ? -14.423 13.266 -29.683 1.00 66.12 286 GLN A N 1
ATOM 2284 C CA . GLN A 1 286 ? -14.842 11.897 -29.366 1.00 66.12 286 GLN A CA 1
ATOM 2285 C C . GLN A 1 286 ? -15.995 11.862 -28.347 1.00 66.12 286 GLN A C 1
ATOM 2287 O O . GLN A 1 286 ? -16.890 11.019 -28.451 1.00 66.12 286 GLN A O 1
ATOM 2292 N N . VAL A 1 287 ? -16.053 12.828 -27.420 1.00 64.19 287 VAL A N 1
ATOM 2293 C CA . VAL A 1 287 ? -17.187 12.988 -26.485 1.00 64.19 287 VAL A CA 1
ATOM 2294 C C . VAL A 1 287 ? -18.484 13.346 -27.227 1.00 64.19 287 VAL A C 1
ATOM 2296 O O . VAL A 1 287 ? -19.575 12.945 -26.815 1.00 64.19 287 VAL A O 1
ATOM 2299 N N . HIS A 1 288 ? -18.388 14.074 -28.344 1.00 59.31 288 HIS A N 1
ATOM 2300 C CA . HIS A 1 288 ? -19.541 14.420 -29.181 1.00 59.31 288 HIS A CA 1
ATOM 2301 C C . HIS A 1 288 ? -20.094 13.226 -29.972 1.00 59.31 288 HIS A C 1
ATOM 2303 O O . HIS A 1 288 ? -21.305 13.144 -30.189 1.00 59.31 288 HIS A O 1
ATOM 2309 N N . LEU A 1 289 ? -19.231 12.286 -30.366 1.00 58.66 289 LEU A N 1
ATOM 2310 C CA . LEU A 1 289 ? -19.625 11.061 -31.064 1.00 58.66 289 LEU A CA 1
ATOM 2311 C C . LEU A 1 289 ? -20.262 10.031 -30.122 1.00 58.66 289 LEU A C 1
ATOM 2313 O O . LEU A 1 289 ? -21.268 9.436 -30.495 1.00 58.66 289 LEU A O 1
ATOM 2317 N N . SER A 1 290 ? -19.769 9.863 -28.886 1.00 60.56 290 SER A N 1
ATOM 2318 C CA . SER A 1 290 ? -20.349 8.870 -27.959 1.00 60.56 290 SER A CA 1
ATOM 2319 C C . SER A 1 290 ? -21.715 9.276 -27.385 1.00 60.56 290 SER A C 1
ATOM 2321 O O . SER A 1 290 ? -22.518 8.416 -27.028 1.00 60.56 290 SER A O 1
ATOM 2323 N N . ARG A 1 291 ? -22.029 10.581 -27.348 1.00 60.19 291 ARG A N 1
ATOM 2324 C CA . ARG A 1 291 ? -23.358 11.088 -26.951 1.00 60.19 291 ARG A CA 1
ATOM 2325 C C . ARG A 1 291 ? -24.425 10.938 -28.038 1.00 60.19 291 A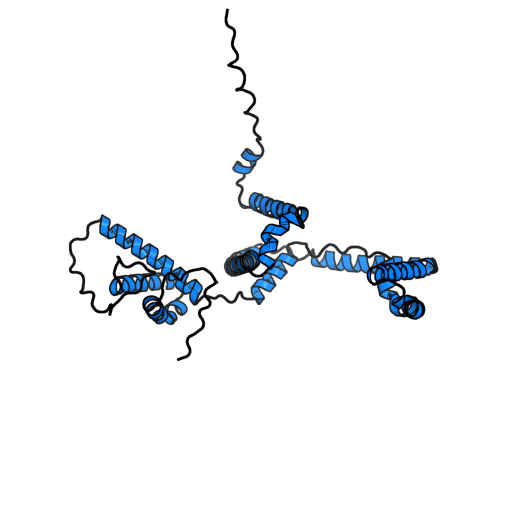RG A C 1
ATOM 2327 O O . ARG A 1 291 ? -25.612 11.021 -27.728 1.00 60.19 291 ARG A O 1
ATOM 2334 N N . LYS A 1 292 ? -24.035 10.700 -29.292 1.00 51.38 292 LYS A N 1
ATOM 2335 C CA . LYS A 1 292 ? -24.959 10.371 -30.383 1.00 51.38 292 LYS A CA 1
ATOM 2336 C C . LYS A 1 292 ? -25.108 8.849 -30.451 1.00 51.38 292 LYS A C 1
ATOM 2338 O O . LYS A 1 292 ? -24.433 8.187 -31.229 1.00 51.38 292 LYS A O 1
ATOM 2343 N N . GLY A 1 293 ? -25.971 8.292 -29.600 1.00 47.31 293 GLY A N 1
ATOM 2344 C CA . GLY A 1 293 ? -26.335 6.871 -29.650 1.00 47.31 293 GLY A CA 1
ATOM 2345 C C . GLY A 1 293 ? -26.901 6.441 -31.020 1.00 47.31 293 GLY A C 1
ATOM 2346 O O . GLY A 1 293 ? -27.241 7.292 -31.849 1.00 47.31 293 GLY A O 1
ATOM 2347 N N . PRO A 1 294 ? -27.019 5.126 -31.285 1.00 47.50 294 PRO A N 1
ATOM 2348 C CA . PRO A 1 294 ? -27.355 4.606 -32.603 1.00 47.50 294 PRO A CA 1
ATOM 2349 C C . PRO A 1 294 ? -28.844 4.821 -32.904 1.00 47.50 294 PRO A C 1
ATOM 2351 O O . PRO A 1 294 ? -29.695 4.036 -32.504 1.00 47.50 294 PRO A O 1
ATOM 2354 N N . VAL A 1 295 ? -29.163 5.886 -33.642 1.00 50.34 295 VAL A N 1
ATOM 2355 C CA . VAL A 1 295 ? -30.511 6.122 -34.204 1.00 50.34 295 VAL A CA 1
ATOM 2356 C C . VAL A 1 295 ? -30.677 5.456 -35.586 1.00 50.34 295 VAL A C 1
ATOM 2358 O O . VAL A 1 295 ? -31.765 5.431 -36.149 1.00 50.34 295 VAL A O 1
ATOM 2361 N N . PHE A 1 296 ? -29.636 4.826 -36.137 1.00 45.66 296 PHE A N 1
ATOM 2362 C CA . PHE A 1 296 ? -29.672 4.194 -37.462 1.00 45.66 296 PHE A CA 1
ATOM 2363 C C . PHE A 1 296 ? -29.696 2.661 -37.386 1.00 45.66 296 PHE A C 1
ATOM 2365 O O . PHE A 1 296 ? -28.720 2.004 -37.728 1.00 45.66 296 PHE A O 1
ATOM 2372 N N . ALA A 1 297 ? -30.810 2.073 -36.938 1.00 43.56 297 ALA A N 1
ATOM 2373 C CA . ALA A 1 297 ? -31.050 0.628 -37.090 1.00 43.56 297 ALA A CA 1
ATOM 2374 C C . ALA A 1 297 ? -32.544 0.226 -37.112 1.00 43.56 297 ALA A C 1
ATOM 2376 O O . ALA A 1 297 ? -32.893 -0.860 -36.663 1.00 43.56 297 ALA A O 1
ATOM 2377 N N . GLN A 1 298 ? -33.446 1.073 -37.628 1.00 39.75 298 GLN A N 1
ATOM 2378 C CA . GLN A 1 298 ? -34.865 0.704 -37.832 1.00 39.75 298 GLN A CA 1
ATOM 2379 C C . GLN A 1 298 ? -35.347 0.804 -39.293 1.00 39.75 298 GLN A C 1
ATOM 2381 O O . GLN A 1 298 ? -36.533 0.669 -39.561 1.00 39.75 298 GLN A O 1
ATOM 2386 N N . GLY A 1 299 ? -34.446 0.991 -40.263 1.00 41.44 299 GLY A N 1
ATOM 2387 C CA . GLY A 1 299 ? -34.819 1.231 -41.665 1.00 41.44 299 GLY A CA 1
ATOM 2388 C C . GLY A 1 299 ? -34.604 0.084 -42.657 1.00 41.44 299 GLY A C 1
ATOM 2389 O O . GLY A 1 299 ? -34.665 0.346 -43.851 1.00 41.44 299 GLY A O 1
ATOM 2390 N N . LEU A 1 300 ? -34.293 -1.147 -42.226 1.00 35.56 300 LEU A N 1
ATOM 2391 C CA . LEU A 1 300 ? -33.824 -2.199 -43.153 1.00 35.56 300 LEU A CA 1
ATOM 2392 C C . LEU A 1 300 ? -34.336 -3.620 -42.847 1.00 35.56 300 LEU A C 1
ATOM 2394 O O . LEU A 1 300 ? -33.652 -4.604 -43.107 1.00 35.56 300 LEU A O 1
ATOM 2398 N N . ILE A 1 301 ? -35.566 -3.743 -42.337 1.00 38.84 301 ILE A N 1
ATOM 2399 C CA . ILE A 1 301 ? -36.289 -5.028 -42.268 1.00 38.84 301 ILE A CA 1
ATOM 2400 C C . ILE A 1 301 ? -37.718 -4.810 -42.779 1.00 38.84 301 ILE A C 1
ATOM 2402 O O . ILE A 1 301 ? -38.664 -4.761 -42.002 1.00 38.84 301 ILE A O 1
ATOM 2406 N N . ALA A 1 302 ? -37.882 -4.601 -44.087 1.00 41.50 302 ALA A N 1
ATOM 2407 C CA . ALA A 1 302 ? -39.210 -4.555 -44.710 1.00 41.50 302 ALA A CA 1
ATOM 2408 C C . ALA A 1 302 ? -39.201 -4.838 -46.223 1.00 41.50 302 ALA A C 1
ATOM 2410 O O . ALA A 1 302 ? -39.982 -4.237 -46.943 1.00 41.50 302 ALA A O 1
ATOM 2411 N N . ILE A 1 303 ? -38.348 -5.730 -46.742 1.00 43.81 303 ILE A N 1
ATOM 2412 C CA . ILE A 1 303 ? -38.545 -6.298 -48.090 1.00 43.81 303 ILE A CA 1
ATOM 2413 C C . ILE A 1 303 ? -38.034 -7.739 -48.081 1.00 43.81 303 ILE A C 1
ATOM 2415 O O . ILE A 1 303 ? -36.840 -7.960 -48.233 1.00 43.81 303 ILE A O 1
ATOM 2419 N N . SER A 1 304 ? -38.929 -8.700 -47.842 1.00 43.44 304 SER A N 1
ATOM 2420 C CA . SER A 1 304 ? -38.868 -10.078 -48.367 1.00 43.44 304 SER A CA 1
ATOM 2421 C C . SER A 1 304 ? -39.812 -10.988 -47.576 1.00 43.44 304 SER A C 1
ATOM 2423 O O . SER A 1 304 ? -39.355 -11.844 -46.824 1.00 43.44 304 SER A O 1
ATOM 2425 N N . LEU A 1 305 ? -41.124 -10.841 -47.764 1.00 37.09 305 LEU A N 1
ATOM 2426 C CA . LEU A 1 305 ? -42.061 -11.964 -47.660 1.00 37.09 305 LEU A CA 1
ATOM 2427 C C . LEU A 1 305 ? -43.131 -11.782 -48.745 1.00 37.09 305 LEU A C 1
ATOM 2429 O O . LEU A 1 305 ? -43.667 -10.691 -48.919 1.00 37.09 305 LEU A O 1
ATOM 2433 N N . GLY A 1 306 ? -43.293 -12.837 -49.545 1.00 39.22 306 GLY A N 1
ATOM 2434 C CA . GLY A 1 306 ? -43.840 -12.829 -50.900 1.00 39.22 306 GLY A CA 1
ATOM 2435 C C . GLY A 1 306 ? -45.335 -12.556 -51.041 1.00 39.22 306 GLY A C 1
ATOM 2436 O O . GLY A 1 306 ? -46.099 -12.587 -50.082 1.00 39.22 306 GLY A O 1
ATOM 2437 N N . ASN A 1 307 ? -45.751 -12.409 -52.298 1.00 34.69 307 ASN A N 1
ATOM 2438 C CA . ASN A 1 307 ? -47.077 -12.840 -52.711 1.00 34.69 307 ASN A CA 1
ATOM 2439 C C . ASN A 1 307 ? -46.984 -13.540 -54.079 1.00 34.69 307 ASN A C 1
ATOM 2441 O O . ASN A 1 307 ? -46.526 -12.913 -55.037 1.00 34.69 307 ASN A O 1
ATOM 2445 N N . PRO A 1 308 ? -47.352 -14.827 -54.171 1.00 59.62 308 PRO A N 1
ATOM 2446 C CA . PRO A 1 308 ? -47.548 -15.528 -55.426 1.00 59.62 308 PRO A CA 1
ATOM 2447 C C . PRO A 1 308 ? -49.042 -15.533 -55.766 1.00 59.62 308 PRO A C 1
ATOM 2449 O O . PRO A 1 308 ? -49.779 -16.226 -55.082 1.00 59.62 308 PRO A O 1
ATOM 2452 N N . TYR A 1 309 ? -49.465 -14.783 -56.784 1.00 44.72 309 TYR A N 1
ATOM 2453 C CA . TYR A 1 309 ? -50.615 -15.037 -57.671 1.00 44.72 309 TYR A CA 1
ATOM 2454 C C . TYR A 1 309 ? -50.555 -14.044 -58.833 1.00 44.72 309 TYR A C 1
ATOM 2456 O O . TYR A 1 309 ? -50.305 -12.847 -58.560 1.00 44.72 309 TYR A O 1
#

Radius of gyration: 34.15 Å; Cα contacts (8 Å, |Δi|>4): 118; chains: 1; bounding box: 88×50×95 Å

pLDDT: mean 77.89, std 18.35, range [32.69, 98.31]

Sequence (309 aa):
MTRAKKNIPPGQKSDFTGEKAEWLDSFKDTILGAGRDEIRAEYTDIANRFVLRYGYDLPFSDNVVGDPTLNPPVIPVAVTEEEKTRREEIRATLRTKLSNWYRTRYRNKKANGAALKQILGAMQGMAGNAQRPRRKAVLAMYWKLHYEERVKPAFDAMWANTKDSVPITMRVSMMQDYVRSCWEAESEEFKKGVEDQCSRVHEEAMKKWRAGRLGESFTAEEYNDALESMEDVVIPLADALAESVFSDTAEGAISKMWAQFDHLGFTATEASITRYGNAFFTTPEQVHLSRKGPVFAQGLIAISLGNPY

Solvent-accessible surface area (backbone atoms only — not comparable to full-atom values): 18776 Å² total; per-residue (Å²): 137,84,80,76,84,78,80,64,68,93,86,69,80,64,61,52,40,69,68,60,36,56,58,54,57,73,46,44,66,59,62,73,68,41,50,90,79,48,41,62,56,50,41,50,52,52,38,52,52,47,35,72,52,60,46,89,84,57,60,67,62,60,73,79,91,65,77,58,89,70,68,71,84,77,73,87,64,89,73,50,72,68,57,50,53,53,52,50,53,51,47,54,52,46,33,52,52,49,54,51,49,50,38,60,73,67,56,66,69,69,62,55,63,66,59,51,48,50,47,52,49,47,48,49,62,67,45,76,64,66,64,76,74,69,73,68,57,57,69,62,50,48,47,73,76,37,30,80,81,67,44,42,65,60,46,52,61,52,40,75,76,41,58,90,81,50,58,79,87,50,51,63,55,53,52,54,52,49,55,49,52,55,59,70,71,48,54,72,71,58,54,48,52,49,46,52,49,43,48,51,56,34,51,52,47,43,50,53,49,52,57,63,68,62,53,73,77,75,47,74,64,59,52,48,55,52,56,67,53,36,68,79,42,53,55,51,48,51,50,51,49,49,47,60,57,64,36,86,54,87,57,35,54,44,72,76,35,38,58,74,78,38,45,65,63,43,51,51,49,54,55,48,54,51,50,51,47,50,73,76,72,49,51,77,71,55,58,60,53,69,72,58,66,90,82,86,80,83,87,85,86,86,86,88,80,88,84,93,131

Mean predicted aligned error: 15.22 Å

Secondary structure (DSSP, 8-state):
---------TT---SS-HHHHHHHHTTHHHHHHS-TTTHHHHHHHHHHHHHHHH-SSS-TTPPPSS-GGG----------HHHHHHHHHHHHHHHHHHHHHHHHHH------HHHHHHHHHHHHHHTT-S--PPPPPHHHHHHHHHIIIIIHHHHHHHHHHHTTTS-HHHHHHHHHHHHHHHHHHS-HHHHHHHHHHHHHHHHHHHHHHHHHHT-----HHHHHHHHHTTHHHHHHHHHHHHHHHH-TTTTHHHHHHHHHH-HHHHHHHHHHHHHHHHHHH--HHHHHHHTS----SSSS--S------

Nearest PDB structures (foldseek):
  1g8x-assembly1_B  TM=1.456E-01  e=2.735E+00  Dictyostelium discoideum

Foldseek 3Di:
DDDDDFPDPPPDDQLADDPRVVVLVVCLVVCVPDDPVCNLVVLLVVLVVCCVQPNLPDRSHDDDPDHSPPPPDPDDDPQDPVNVVSSVVSSVVSSVSSVVNSCNGPVPPVLPVVVLCVVVVVVCLVPLVVPLDDQDDLLVLCCVPCVVPQQPVVVVVVCVVCVVVDDPVCVVVVSSVSSVVSLVPDDPVVSVVSVVVSVVVSVVSNVVSVVSNVPPDQDPVNVVVCVVCVVSHVVVVVVVVCCQCPPPPPSVVCVVCVCVPPVPVVVVVVVVVVVVCCVPPPDPVNVVVVVPPDPPDPPPPDDDDDDDD